Protein AF-A0A962V1B8-F1 (afdb_monomer_lite)

Structure (mmCIF, N/CA/C/O backbone):
data_AF-A0A962V1B8-F1
#
_entry.id   AF-A0A962V1B8-F1
#
loop_
_atom_site.group_PDB
_atom_site.id
_atom_site.type_symbol
_atom_site.label_atom_id
_atom_site.label_alt_id
_atom_site.label_comp_id
_atom_site.label_asym_id
_atom_site.label_entity_id
_atom_site.label_seq_id
_atom_site.pdbx_PDB_ins_code
_atom_site.Cartn_x
_atom_site.Cartn_y
_atom_site.Cartn_z
_atom_site.occupancy
_atom_site.B_iso_or_equiv
_atom_site.auth_seq_id
_atom_site.auth_comp_id
_atom_site.auth_asym_id
_atom_site.auth_atom_id
_atom_site.pdbx_PDB_model_num
ATOM 1 N N . MET A 1 1 ? -17.905 3.075 26.423 1.00 46.88 1 MET A N 1
ATOM 2 C CA . MET A 1 1 ? -19.154 2.606 25.782 1.00 46.88 1 MET A CA 1
ATOM 3 C C . MET A 1 1 ? -18.745 1.967 24.466 1.00 46.88 1 MET A C 1
ATOM 5 O O . MET A 1 1 ? -18.064 2.628 23.700 1.00 46.88 1 MET A O 1
ATOM 9 N N . LEU A 1 2 ? -19.011 0.675 24.271 1.00 58.38 2 LEU A N 1
ATOM 10 C CA . LEU A 1 2 ? -18.483 -0.090 23.134 1.00 58.38 2 LEU A CA 1
ATOM 11 C C . LEU A 1 2 ? -19.379 0.116 21.908 1.00 58.38 2 LEU A C 1
ATOM 13 O O . LEU A 1 2 ? -20.557 -0.235 21.967 1.00 58.38 2 LEU A O 1
ATOM 17 N N . LEU A 1 3 ? -18.832 0.662 20.817 1.00 68.12 3 LEU A N 1
ATOM 18 C CA . LEU A 1 3 ? -19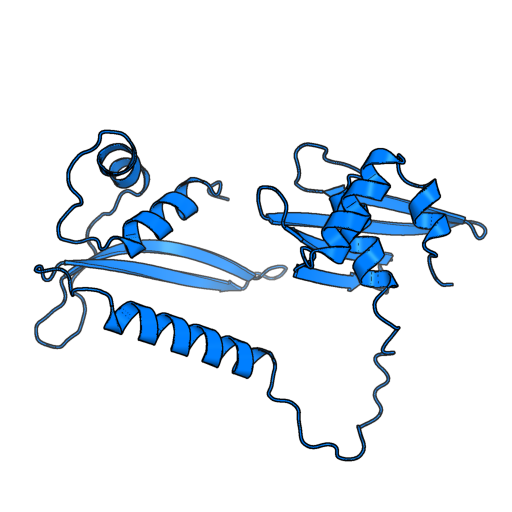.491 0.620 19.511 1.00 68.12 3 LEU A CA 1
ATOM 19 C C . LEU A 1 3 ? -19.800 -0.844 19.176 1.00 68.12 3 LEU A C 1
ATOM 21 O O . LEU A 1 3 ? -18.908 -1.693 19.188 1.00 68.12 3 LEU A O 1
ATOM 25 N N . SER A 1 4 ? -21.061 -1.163 18.897 1.00 75.44 4 SER A N 1
ATOM 26 C CA . SER A 1 4 ? -21.462 -2.528 18.566 1.00 75.44 4 SER A CA 1
ATOM 27 C C . SER A 1 4 ? -21.531 -2.741 17.053 1.00 75.44 4 SER A C 1
ATOM 29 O O . SER A 1 4 ? -21.774 -1.820 16.270 1.00 75.44 4 SER A O 1
ATOM 31 N N . LYS A 1 5 ? -21.443 -4.004 16.610 1.00 79.56 5 LYS A N 1
ATOM 32 C CA . LYS A 1 5 ? -21.753 -4.376 15.214 1.00 79.56 5 LYS A CA 1
ATOM 33 C C . LYS A 1 5 ? -23.126 -3.884 14.756 1.00 79.56 5 LYS A C 1
ATOM 35 O O . LYS A 1 5 ? -23.321 -3.673 13.560 1.00 79.56 5 LYS A O 1
ATOM 40 N N . LYS A 1 6 ? -24.080 -3.746 15.683 1.00 80.88 6 LYS A N 1
ATOM 41 C CA . LYS A 1 6 ? -25.422 -3.244 15.396 1.00 80.88 6 LYS A CA 1
ATOM 42 C C . LYS A 1 6 ? -25.377 -1.756 15.056 1.00 80.88 6 LYS A C 1
ATOM 44 O O . LYS A 1 6 ? -26.040 -1.365 14.104 1.00 80.88 6 LYS A O 1
ATOM 49 N N . ASP A 1 7 ? -24.577 -0.964 15.757 1.00 82.19 7 ASP A N 1
ATOM 50 C CA . ASP A 1 7 ? -24.433 0.473 15.491 1.00 82.19 7 ASP A CA 1
ATOM 51 C C . ASP A 1 7 ? -23.789 0.707 14.120 1.00 82.19 7 ASP A C 1
ATOM 53 O O . ASP A 1 7 ? -24.339 1.429 13.290 1.00 82.19 7 ASP A O 1
ATOM 57 N N . ILE A 1 8 ? -22.720 -0.042 13.813 1.00 85.69 8 ILE A N 1
ATOM 58 C CA . ILE A 1 8 ? -22.090 -0.040 12.482 1.00 85.69 8 ILE A CA 1
ATOM 59 C C . ILE A 1 8 ? -23.096 -0.478 11.406 1.00 85.69 8 ILE A C 1
ATOM 61 O O . ILE A 1 8 ? -23.122 0.067 10.314 1.00 85.69 8 ILE A O 1
ATOM 65 N N . ARG A 1 9 ? -23.971 -1.452 11.675 1.00 85.06 9 ARG A N 1
ATOM 66 C CA . ARG A 1 9 ? -24.964 -1.879 10.676 1.00 85.06 9 ARG A CA 1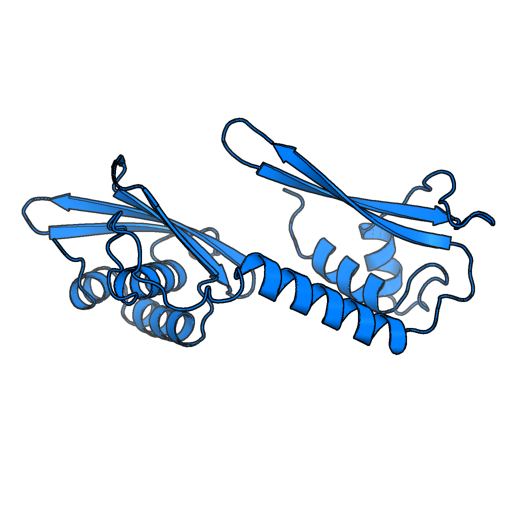
ATOM 67 C C . ARG A 1 9 ? -26.021 -0.810 10.381 1.00 85.06 9 ARG A C 1
ATOM 69 O O . ARG A 1 9 ? -26.477 -0.745 9.247 1.00 85.06 9 ARG A O 1
ATOM 76 N N . HIS A 1 10 ? -26.414 0.005 11.360 1.00 84.19 10 HIS A N 1
ATOM 77 C CA . HIS A 1 10 ? -27.418 1.058 11.153 1.00 84.19 10 HIS A CA 1
ATOM 78 C C . HIS A 1 10 ? -26.846 2.314 10.492 1.00 84.19 10 HIS A C 1
ATOM 80 O O . HIS A 1 10 ? -27.584 3.016 9.807 1.00 84.19 10 HIS A O 1
ATOM 86 N N . ALA A 1 11 ? -25.554 2.593 10.675 1.00 83.75 11 ALA A N 1
ATOM 87 C CA . ALA A 1 11 ? -24.911 3.775 10.104 1.00 83.75 11 ALA A CA 1
ATOM 88 C C . ALA A 1 11 ? -24.616 3.654 8.595 1.00 83.75 11 ALA A C 1
ATOM 90 O O . ALA A 1 11 ? -24.359 4.658 7.935 1.00 83.75 11 ALA A O 1
ATOM 91 N N . PHE A 1 12 ? -24.661 2.443 8.029 1.00 90.25 12 PHE A N 1
ATOM 92 C CA . PHE A 1 12 ? -24.246 2.180 6.652 1.00 90.25 12 PHE A CA 1
ATOM 93 C C . PHE A 1 12 ? -25.349 1.514 5.837 1.00 90.25 12 PHE A C 1
ATOM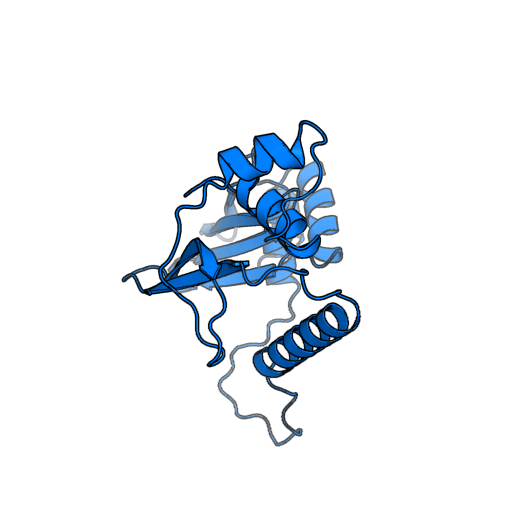 95 O O . PHE A 1 12 ? -26.154 0.729 6.339 1.00 90.25 12 PHE A O 1
ATOM 102 N N . ARG A 1 13 ? -25.334 1.760 4.523 1.00 87.44 13 ARG A N 1
ATOM 103 C CA . ARG A 1 13 ? -26.158 0.998 3.581 1.00 87.44 13 ARG A CA 1
ATOM 104 C C . ARG A 1 13 ? -25.799 -0.488 3.654 1.00 87.44 13 ARG A C 1
ATOM 106 O O . ARG A 1 13 ? -24.621 -0.846 3.732 1.00 87.44 13 ARG A O 1
ATOM 113 N N . ALA A 1 14 ? -26.808 -1.355 3.568 1.00 88.00 14 ALA A N 1
ATOM 114 C CA . ALA A 1 14 ? -26.637 -2.801 3.720 1.00 88.00 14 ALA A CA 1
ATOM 115 C C . ALA A 1 14 ? -25.583 -3.389 2.760 1.00 88.00 14 ALA A C 1
ATOM 117 O O . ALA A 1 14 ? -24.773 -4.228 3.151 1.00 88.00 14 ALA A O 1
ATOM 118 N N . ASP A 1 15 ? -25.531 -2.907 1.517 1.00 88.62 15 ASP A N 1
ATOM 119 C CA . ASP A 1 15 ? -24.578 -3.368 0.507 1.00 88.62 15 ASP A CA 1
ATOM 120 C C . ASP A 1 15 ? -23.123 -2.961 0.810 1.00 88.62 15 ASP A C 1
ATOM 122 O O . ASP A 1 15 ? -22.194 -3.710 0.491 1.00 88.62 15 ASP A O 1
ATOM 126 N N . TYR A 1 16 ? -22.892 -1.807 1.445 1.00 91.94 16 TYR A N 1
ATOM 127 C CA . TYR A 1 16 ? -21.565 -1.424 1.943 1.00 91.94 16 TYR A CA 1
ATOM 128 C C . TYR A 1 16 ? -21.186 -2.224 3.178 1.00 91.94 16 TYR A C 1
ATOM 130 O O . TYR A 1 16 ? -20.047 -2.682 3.264 1.00 91.94 16 TYR A O 1
ATOM 138 N N . TYR A 1 17 ? -22.147 -2.478 4.068 1.00 92.94 17 TYR A N 1
ATOM 139 C CA . TYR A 1 17 ? -21.918 -3.293 5.251 1.00 92.94 17 TYR A CA 1
ATOM 140 C C . TYR A 1 17 ? -21.440 -4.707 4.888 1.00 92.94 17 TYR A C 1
ATOM 142 O O . TYR A 1 17 ? -20.377 -5.143 5.329 1.00 92.94 17 TYR A O 1
ATOM 150 N N . HIS A 1 18 ? -22.181 -5.413 4.028 1.00 92.00 18 HIS A N 1
ATOM 151 C CA . HIS A 1 18 ? -21.843 -6.786 3.638 1.00 92.00 18 HIS A CA 1
ATOM 152 C C . HIS A 1 18 ? -20.492 -6.885 2.925 1.00 92.00 18 HIS A C 1
ATOM 154 O O . HIS A 1 18 ? -19.723 -7.822 3.147 1.00 92.00 18 HIS A O 1
ATOM 160 N N . ARG A 1 19 ? -20.174 -5.904 2.075 1.00 93.19 19 ARG A N 1
ATOM 161 C CA . ARG A 1 19 ? -18.874 -5.857 1.401 1.00 93.19 19 ARG A CA 1
ATOM 162 C C . ARG A 1 19 ? -17.740 -5.554 2.377 1.00 93.19 19 ARG A C 1
ATOM 164 O O . ARG A 1 19 ? -16.700 -6.196 2.280 1.00 93.19 19 ARG A O 1
ATOM 171 N N . GLY A 1 20 ? -17.941 -4.638 3.321 1.00 94.62 20 GLY A N 1
ATOM 172 C CA . GLY A 1 20 ? -16.948 -4.327 4.349 1.00 94.62 20 GLY A CA 1
ATOM 173 C C . GLY A 1 20 ? -16.668 -5.510 5.268 1.00 94.62 20 GLY A C 1
ATOM 174 O O . GLY A 1 20 ? -15.514 -5.835 5.529 1.00 94.62 20 GLY A O 1
ATOM 175 N N . GLU A 1 21 ? -17.711 -6.242 5.658 1.00 93.88 21 GLU A N 1
ATOM 176 C CA . GLU A 1 21 ? -17.566 -7.487 6.410 1.00 93.88 21 GLU A CA 1
ATOM 177 C C . GLU A 1 21 ? -16.735 -8.525 5.641 1.00 93.88 21 GLU A C 1
ATOM 179 O O . GLU A 1 21 ? -15.838 -9.149 6.208 1.00 93.88 21 GLU A O 1
ATOM 184 N N . ARG A 1 22 ? -16.967 -8.675 4.331 1.00 92.94 22 ARG A N 1
ATOM 185 C CA . ARG A 1 22 ? -16.149 -9.554 3.485 1.00 92.94 22 ARG A CA 1
ATOM 186 C C . ARG A 1 22 ? -14.682 -9.117 3.453 1.00 92.94 22 ARG A C 1
ATOM 188 O O . ARG A 1 22 ? -13.812 -9.976 3.540 1.00 92.94 22 ARG A O 1
ATOM 195 N N . TYR A 1 23 ? -14.404 -7.820 3.337 1.00 89.88 23 TYR A N 1
ATOM 196 C CA . TYR A 1 23 ? -13.032 -7.298 3.307 1.00 89.88 23 TYR A CA 1
ATOM 197 C C . TYR A 1 23 ? -12.307 -7.540 4.633 1.00 89.88 23 TYR A C 1
ATOM 199 O O . TYR A 1 23 ? -11.170 -8.008 4.629 1.00 89.88 23 TYR A O 1
ATOM 207 N N . GLN A 1 24 ? -12.989 -7.302 5.756 1.00 93.75 24 GLN A N 1
ATOM 208 C CA . GLN A 1 24 ? -12.455 -7.584 7.086 1.00 93.75 24 GLN A CA 1
ATOM 209 C C . GLN A 1 24 ? -12.128 -9.074 7.253 1.00 93.75 24 GLN A C 1
ATOM 211 O O . GLN A 1 24 ? -11.015 -9.414 7.645 1.00 93.75 24 GLN A O 1
ATOM 216 N N . ARG A 1 25 ? -13.049 -9.976 6.885 1.00 89.75 25 ARG A N 1
ATOM 217 C CA . ARG A 1 25 ? -12.816 -11.432 6.971 1.00 89.75 25 ARG A CA 1
ATOM 218 C C . ARG A 1 25 ? -11.693 -11.926 6.058 1.00 89.75 25 ARG A C 1
ATOM 220 O O . ARG A 1 25 ? -11.084 -12.945 6.348 1.00 89.75 25 ARG A O 1
ATOM 227 N N . GLN A 1 26 ? -11.438 -11.230 4.953 1.00 89.00 26 GLN A N 1
ATOM 228 C CA . GLN A 1 26 ? -10.353 -11.540 4.021 1.00 89.00 26 GLN A CA 1
ATOM 229 C C . GLN A 1 26 ? -8.987 -10.997 4.475 1.00 89.00 26 GLN A C 1
ATOM 231 O O . GLN A 1 26 ? -8.033 -11.104 3.712 1.00 89.00 26 GLN A O 1
ATOM 236 N N . GLY A 1 27 ? -8.884 -10.397 5.669 1.00 87.00 27 GLY A N 1
ATOM 237 C CA . GLY A 1 27 ? -7.622 -9.859 6.186 1.00 87.00 27 GLY A CA 1
ATOM 238 C C . GLY A 1 27 ? -7.110 -8.646 5.407 1.00 87.00 27 GLY A C 1
ATOM 239 O O . GLY A 1 27 ? -5.912 -8.409 5.356 1.00 87.00 27 GLY A O 1
ATOM 240 N N . ARG A 1 28 ? -8.005 -7.889 4.758 1.00 92.31 28 ARG A N 1
ATOM 241 C CA . ARG A 1 28 ? -7.626 -6.742 3.912 1.00 92.31 28 ARG A CA 1
ATOM 242 C C . ARG A 1 28 ? -7.409 -5.445 4.683 1.00 92.31 28 ARG A C 1
ATOM 244 O O . ARG A 1 28 ? -7.051 -4.444 4.078 1.00 92.31 28 ARG A O 1
ATOM 251 N N . VAL A 1 29 ? -7.673 -5.441 5.984 1.00 93.56 29 VAL A N 1
ATOM 252 C CA . VAL A 1 29 ? -7.392 -4.301 6.858 1.00 93.56 29 VAL A CA 1
ATOM 253 C C . VAL A 1 29 ? -5.952 -4.451 7.328 1.00 93.56 29 VAL A C 1
ATOM 255 O O . VAL A 1 29 ? -5.646 -5.410 8.030 1.00 93.56 29 VAL A O 1
ATOM 258 N N . LEU A 1 30 ? -5.075 -3.558 6.875 1.00 86.94 30 LEU A N 1
ATOM 259 C CA . LEU A 1 30 ? -3.631 -3.656 7.098 1.00 86.94 30 LEU A CA 1
ATOM 260 C C . LEU A 1 30 ? -3.187 -2.883 8.342 1.00 86.94 30 LEU A C 1
ATOM 262 O O . LEU A 1 30 ? -2.227 -3.283 8.996 1.00 86.94 30 LEU A O 1
ATOM 266 N N . ARG A 1 31 ? -3.888 -1.790 8.666 1.00 90.19 31 ARG A N 1
ATOM 267 C CA . ARG A 1 31 ? -3.584 -0.917 9.804 1.00 90.19 31 ARG A CA 1
ATOM 268 C C . ARG A 1 31 ? -4.862 -0.349 10.408 1.00 90.19 31 ARG A C 1
ATOM 270 O O . ARG A 1 31 ? -5.802 -0.051 9.671 1.00 90.19 31 ARG A O 1
ATOM 277 N N . THR A 1 32 ? -4.871 -0.187 11.728 1.00 91.00 32 THR A N 1
ATOM 278 C CA . THR A 1 32 ? -5.882 0.566 12.479 1.00 91.00 32 THR A CA 1
ATOM 279 C C . THR A 1 32 ? -5.209 1.264 13.655 1.00 91.00 32 THR A C 1
ATOM 281 O O . THR A 1 32 ? -4.652 0.573 14.508 1.00 91.00 32 THR A O 1
ATOM 284 N N . ASP A 1 33 ? -5.317 2.585 13.730 1.00 88.88 33 ASP A N 1
ATOM 285 C CA . ASP A 1 33 ? -4.754 3.415 14.794 1.00 88.88 33 AS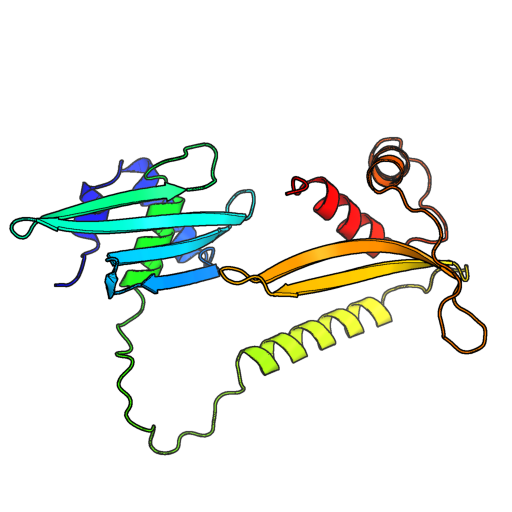P A CA 1
ATOM 286 C C . ASP A 1 33 ? -5.863 4.254 15.433 1.00 88.88 33 ASP A C 1
ATOM 288 O O . ASP A 1 33 ? -6.640 4.910 14.739 1.00 88.88 33 ASP A O 1
ATOM 292 N N . TRP A 1 34 ? -5.966 4.210 16.762 1.00 89.94 34 TRP A N 1
ATOM 293 C CA . TRP A 1 34 ? -7.009 4.912 17.510 1.00 89.94 34 TRP A CA 1
ATOM 294 C C . TRP A 1 34 ? -6.443 6.088 18.295 1.00 89.94 34 TRP A C 1
ATOM 296 O O . TRP A 1 34 ? -5.636 5.905 19.209 1.00 89.94 34 TRP A O 1
ATOM 306 N N . PHE A 1 35 ? -6.944 7.280 17.988 1.00 85.44 35 PHE A N 1
ATOM 307 C CA . PHE A 1 35 ? -6.608 8.534 18.647 1.00 85.44 35 PHE A CA 1
ATOM 308 C C . PHE A 1 35 ? -7.727 8.892 19.626 1.00 85.44 35 PHE A C 1
ATOM 310 O O . PHE A 1 35 ? -8.732 9.508 19.271 1.00 85.44 35 PHE A O 1
ATOM 317 N N . ALA A 1 36 ? -7.572 8.450 20.877 1.00 83.06 36 ALA A N 1
ATOM 318 C CA . ALA A 1 36 ? -8.620 8.547 21.895 1.00 83.06 36 ALA A CA 1
ATOM 319 C C . ALA A 1 36 ? -9.018 9.990 22.244 1.00 83.06 36 ALA A C 1
ATOM 321 O O . ALA A 1 36 ? -10.192 10.233 22.515 1.00 83.06 36 ALA A O 1
ATOM 322 N N . ASP A 1 37 ? -8.067 10.927 22.215 1.00 83.50 37 ASP A N 1
ATOM 323 C CA . ASP A 1 37 ? -8.315 12.337 22.544 1.00 83.50 37 ASP A CA 1
ATOM 324 C C . ASP A 1 37 ? -9.183 13.038 21.486 1.00 83.50 37 ASP A C 1
ATOM 326 O O . ASP A 1 37 ? -9.928 13.965 21.804 1.00 83.50 37 ASP A O 1
ATOM 330 N N . GLU A 1 38 ? -9.137 12.553 20.242 1.00 83.56 38 GLU A N 1
ATOM 331 C CA . GLU A 1 38 ? -9.844 13.123 19.089 1.00 83.56 38 GLU A CA 1
ATOM 332 C C . GLU A 1 38 ? -11.064 12.282 18.670 1.00 83.56 38 GLU A C 1
ATOM 334 O O . GLU A 1 38 ? -11.876 12.719 17.866 1.00 83.56 38 GLU A O 1
ATOM 339 N N . ASN A 1 39 ? -11.239 11.084 19.239 1.00 88.38 39 ASN A N 1
ATOM 340 C CA . ASN A 1 39 ? -12.212 10.074 18.801 1.00 88.38 39 ASN A CA 1
ATOM 341 C C . ASN A 1 39 ? -12.098 9.713 17.309 1.00 88.38 39 ASN A C 1
ATOM 343 O O . ASN A 1 39 ? -13.104 9.436 16.644 1.00 88.38 39 ASN A O 1
ATOM 347 N N . ILE A 1 40 ? -10.865 9.678 16.804 1.00 90.12 40 ILE A N 1
ATOM 348 C CA . ILE A 1 40 ? -10.555 9.364 15.411 1.00 90.12 40 ILE A CA 1
ATOM 349 C C . ILE A 1 40 ? -9.927 7.973 15.317 1.00 90.12 40 ILE A C 1
ATOM 351 O O . ILE A 1 40 ? -8.988 7.630 16.035 1.00 90.12 40 ILE A O 1
ATOM 355 N N . LEU A 1 41 ? -10.448 7.169 14.395 1.00 91.44 41 LEU A N 1
ATOM 356 C CA . LEU A 1 41 ? -9.846 5.932 13.920 1.00 91.44 41 LEU A CA 1
ATOM 357 C C . LEU A 1 41 ? -9.245 6.187 12.538 1.00 91.44 41 LEU A C 1
ATOM 359 O O . LEU A 1 41 ? -9.979 6.435 11.579 1.00 91.44 41 LEU A O 1
ATOM 363 N N . GLU A 1 42 ? -7.930 6.059 12.422 1.00 94.19 42 GLU A N 1
ATOM 364 C CA . GLU A 1 42 ? -7.263 5.974 11.126 1.00 94.19 42 GLU A CA 1
ATOM 365 C C . GLU A 1 42 ? -7.063 4.514 10.730 1.00 94.19 42 GLU A C 1
ATOM 367 O O . GLU A 1 42 ? -6.803 3.651 11.571 1.00 94.19 42 GLU A O 1
ATOM 372 N N . ALA A 1 43 ? -7.198 4.207 9.443 1.00 93.31 43 ALA A N 1
ATOM 373 C CA . ALA A 1 43 ? -7.024 2.846 8.956 1.00 93.31 43 ALA A CA 1
ATOM 374 C C . ALA A 1 43 ? -6.573 2.789 7.499 1.00 93.31 43 ALA A C 1
ATOM 376 O O . ALA A 1 43 ? -6.927 3.650 6.698 1.00 93.31 43 ALA A O 1
ATOM 377 N N . ASP A 1 44 ? -5.885 1.702 7.149 1.00 92.19 44 ASP A N 1
ATOM 378 C CA . ASP A 1 44 ? -5.541 1.369 5.769 1.00 92.19 44 ASP A CA 1
ATOM 379 C C . ASP A 1 44 ? -6.166 0.030 5.374 1.00 92.19 44 ASP A C 1
ATOM 381 O O . ASP A 1 44 ? -5.970 -1.000 6.032 1.00 92.19 44 ASP A O 1
ATOM 385 N N . VAL A 1 45 ? -6.926 0.034 4.279 1.00 92.88 45 VAL A N 1
ATOM 386 C CA . VAL A 1 45 ? -7.672 -1.129 3.790 1.00 92.88 45 VAL A CA 1
ATOM 387 C C . VAL A 1 45 ? -7.389 -1.363 2.312 1.00 92.88 45 VAL A C 1
ATOM 389 O O . VAL A 1 45 ? -7.606 -0.498 1.465 1.00 92.88 45 VAL A O 1
ATOM 392 N N . LEU A 1 46 ? -6.962 -2.583 1.989 1.00 89.56 46 LEU A N 1
ATOM 393 C CA . LEU A 1 46 ? -6.664 -3.016 0.632 1.00 89.56 46 LEU A CA 1
ATOM 394 C C . LEU A 1 46 ? -7.952 -3.286 -0.166 1.00 89.56 46 LEU A C 1
ATOM 396 O O . LEU A 1 46 ? -8.738 -4.188 0.146 1.00 89.56 46 LEU A O 1
ATOM 400 N N . GLY A 1 47 ? -8.160 -2.510 -1.228 1.00 89.50 47 GLY A N 1
ATOM 401 C CA . GLY A 1 47 ? -9.207 -2.690 -2.228 1.00 89.50 47 GLY A CA 1
ATOM 402 C C . GLY A 1 47 ? -8.647 -3.104 -3.584 1.00 89.50 47 GLY A C 1
ATOM 403 O O . GLY A 1 47 ? -7.978 -4.128 -3.692 1.00 89.50 47 GLY A O 1
ATOM 404 N N . SER A 1 48 ? -8.999 -2.355 -4.630 1.00 85.06 48 SER A N 1
ATOM 405 C CA . SER A 1 48 ? -8.286 -2.399 -5.917 1.00 85.06 48 SER A CA 1
ATOM 406 C C . SER A 1 48 ? -6.871 -1.829 -5.804 1.00 85.06 48 SER A C 1
ATOM 408 O O . SER A 1 48 ? -5.986 -2.252 -6.533 1.00 85.06 48 SER A O 1
ATOM 410 N N . GLU A 1 49 ? -6.684 -0.912 -4.862 1.00 85.88 49 GLU A N 1
ATOM 411 C CA . GLU A 1 49 ? -5.429 -0.299 -4.432 1.00 85.88 49 GLU A CA 1
ATOM 412 C C . GLU A 1 49 ? -5.500 -0.106 -2.907 1.00 85.88 49 GLU A C 1
ATOM 414 O O . GLU A 1 49 ? -6.494 -0.498 -2.273 1.00 85.88 49 GLU A O 1
ATOM 419 N N . LEU A 1 50 ? -4.458 0.457 -2.301 1.00 87.81 50 LEU A N 1
ATOM 420 C CA . LEU A 1 50 ? -4.481 0.777 -0.879 1.00 87.81 50 LEU A CA 1
ATOM 421 C C . LEU A 1 50 ? -5.304 2.046 -0.641 1.00 87.81 50 LEU A C 1
ATOM 423 O O . LEU A 1 50 ? -5.016 3.093 -1.211 1.00 87.81 50 LEU A O 1
ATOM 427 N N . TYR A 1 51 ? -6.320 1.960 0.217 1.00 88.69 51 TYR A N 1
ATOM 428 C CA . TYR A 1 51 ? -7.117 3.120 0.599 1.00 88.69 51 TYR A CA 1
ATOM 429 C C . TYR A 1 51 ? -6.921 3.449 2.071 1.00 88.69 51 TYR A C 1
ATOM 431 O O . TYR A 1 51 ? -7.066 2.561 2.914 1.00 88.69 51 TYR A O 1
ATOM 439 N N . SER A 1 52 ? -6.736 4.733 2.371 1.00 90.25 52 SER A N 1
ATOM 440 C CA . SER A 1 52 ? -6.673 5.268 3.733 1.00 90.25 52 SER A CA 1
ATOM 441 C C . SER A 1 52 ? -8.030 5.820 4.156 1.00 90.25 52 SER A C 1
ATOM 443 O O . SER A 1 52 ? -8.830 6.263 3.319 1.00 90.25 52 SER A O 1
ATOM 445 N N . GLN A 1 53 ? -8.360 5.664 5.432 1.00 97.25 53 GLN A N 1
ATOM 446 C CA . GLN A 1 53 ? -9.602 6.121 6.037 1.00 97.25 53 GLN A CA 1
ATOM 447 C C . GLN A 1 53 ? -9.308 6.920 7.295 1.00 97.25 53 GLN A C 1
ATOM 449 O O . GLN A 1 53 ? -8.486 6.499 8.105 1.00 97.25 53 GLN A O 1
ATOM 454 N N . THR A 1 54 ? -10.071 7.991 7.479 1.00 96.06 54 THR A N 1
ATOM 455 C CA . THR A 1 54 ? -10.147 8.754 8.725 1.00 96.06 54 THR A CA 1
ATOM 456 C C . THR A 1 54 ? -11.598 8.707 9.179 1.00 96.06 54 THR A C 1
ATOM 458 O O . THR A 1 54 ? -12.503 9.061 8.420 1.00 96.06 54 THR A O 1
ATOM 461 N N . ILE A 1 55 ? -11.836 8.166 10.371 1.00 96.12 55 ILE A N 1
ATOM 462 C CA . ILE A 1 55 ? -13.177 7.834 10.849 1.00 96.12 55 ILE A CA 1
ATOM 463 C C . ILE A 1 55 ? -13.393 8.475 12.209 1.00 96.12 55 ILE A C 1
ATOM 465 O O . ILE A 1 55 ? -12.810 8.054 13.202 1.00 96.12 55 ILE A O 1
ATOM 469 N N . GLU A 1 56 ? -14.272 9.460 12.251 1.00 94.00 56 GLU A N 1
ATOM 470 C CA . GLU A 1 56 ? -14.658 10.160 13.463 1.00 94.00 56 GLU A CA 1
ATOM 471 C C . GLU A 1 56 ? -15.866 9.473 14.113 1.00 94.00 56 GLU A C 1
ATOM 473 O O . GLU A 1 56 ? -16.859 9.126 13.452 1.00 94.00 56 GLU A O 1
ATOM 478 N N . LEU A 1 57 ? -15.763 9.250 15.424 1.00 90.38 57 LEU A N 1
ATOM 479 C CA . LEU A 1 57 ? -16.801 8.644 16.249 1.00 90.38 57 LEU A CA 1
ATOM 480 C C . LEU A 1 57 ? -17.304 9.650 17.284 1.00 90.38 57 LEU A C 1
ATOM 482 O O . LEU A 1 57 ? -16.759 9.773 18.378 1.00 90.38 57 LEU A O 1
ATOM 486 N N . GLU A 1 58 ? -18.408 10.321 16.979 1.00 86.88 58 GLU A N 1
ATOM 487 C CA . GLU A 1 58 ? -19.032 11.242 17.927 1.00 86.88 58 GLU A CA 1
ATOM 488 C C . GLU A 1 58 ? -20.069 10.527 18.795 1.00 86.88 58 GLU A C 1
ATOM 490 O O . GLU A 1 58 ? -20.916 9.772 18.305 1.00 86.88 58 GLU A O 1
ATOM 495 N N . VAL A 1 59 ? -20.066 10.811 20.099 1.00 78.12 59 VAL A N 1
ATOM 496 C CA . VAL A 1 59 ? -21.081 10.308 21.033 1.00 78.12 59 VAL A CA 1
ATOM 497 C C . VAL A 1 59 ? -21.969 11.457 21.494 1.00 78.12 59 VAL A C 1
ATOM 499 O O . VAL A 1 59 ? -21.548 12.308 22.274 1.00 78.12 59 VAL A O 1
ATOM 502 N N . TYR A 1 60 ? -23.240 11.447 21.086 1.00 74.50 60 TYR A N 1
ATOM 503 C CA . TYR A 1 60 ? -24.230 12.431 21.525 1.00 74.50 60 TYR A CA 1
ATOM 504 C C . TYR A 1 60 ? -25.474 11.753 22.103 1.00 74.50 60 TYR A C 1
ATOM 506 O O . TYR A 1 60 ? -26.131 10.951 21.441 1.00 74.50 60 TYR A O 1
ATOM 514 N N . ARG A 1 61 ? -25.829 12.081 23.357 1.00 72.19 61 ARG A N 1
ATOM 515 C CA . ARG A 1 61 ? -27.024 11.558 24.062 1.00 72.19 61 ARG A CA 1
ATOM 516 C C . ARG A 1 61 ? -27.190 10.030 23.949 1.00 72.19 61 ARG A C 1
ATOM 518 O O . ARG A 1 61 ? -28.288 9.532 23.710 1.00 72.19 61 ARG A O 1
ATOM 525 N N . SER A 1 62 ? -26.098 9.287 24.139 1.00 69.44 62 SER A N 1
ATOM 526 C CA . SER A 1 62 ? -26.048 7.815 24.036 1.00 69.44 62 SER A CA 1
ATOM 527 C C . SER A 1 62 ? -26.269 7.245 22.627 1.00 69.44 62 SER A C 1
ATOM 529 O O . SER A 1 62 ? -26.537 6.054 22.483 1.00 69.44 62 SER A O 1
ATOM 531 N N . ARG A 1 63 ? -26.153 8.068 21.581 1.00 71.38 63 ARG A N 1
ATOM 532 C CA . ARG A 1 63 ? -26.075 7.628 20.183 1.00 71.38 63 ARG A CA 1
ATOM 533 C C . ARG A 1 63 ? -24.666 7.862 19.662 1.00 71.38 63 ARG A C 1
ATOM 535 O O . ARG A 1 63 ? -24.050 8.864 20.012 1.00 71.38 63 ARG A O 1
ATOM 542 N N . ILE A 1 64 ? -24.185 6.930 18.847 1.00 80.62 64 ILE A N 1
ATOM 543 C CA . ILE A 1 64 ? -22.890 7.045 18.181 1.00 80.62 64 ILE A CA 1
ATOM 544 C C . ILE A 1 64 ? -23.145 7.452 16.732 1.00 80.62 64 ILE A C 1
ATOM 546 O O . ILE A 1 64 ? -23.882 6.765 16.020 1.00 80.62 64 ILE A O 1
ATOM 550 N N . THR A 1 65 ? -22.557 8.568 16.321 1.00 86.62 65 THR A N 1
ATOM 551 C CA . THR A 1 65 ? -22.510 9.012 14.929 1.00 86.62 65 THR A CA 1
ATOM 552 C C . THR A 1 65 ? -21.178 8.573 14.337 1.00 86.62 65 THR A C 1
ATOM 554 O O . THR A 1 65 ? -20.145 8.671 14.992 1.00 86.62 65 THR A O 1
ATOM 557 N N . ILE A 1 66 ? -21.214 8.054 13.110 1.00 91.81 66 ILE A N 1
ATOM 558 C CA . ILE A 1 66 ? -20.029 7.567 12.402 1.00 91.81 66 ILE A CA 1
ATOM 559 C C . ILE A 1 66 ? -19.864 8.383 11.125 1.00 91.81 66 ILE A C 1
ATOM 561 O O . ILE A 1 66 ? -20.718 8.319 10.232 1.00 91.81 66 ILE A O 1
ATOM 565 N N . SER A 1 67 ? -18.755 9.110 11.035 1.00 92.75 67 SER A N 1
ATOM 566 C CA . SER A 1 67 ? -18.363 9.874 9.854 1.00 92.75 67 SER A CA 1
ATOM 567 C C . SER A 1 67 ? -17.020 9.355 9.357 1.00 92.75 67 SER A C 1
ATOM 569 O O . SER A 1 67 ? -16.020 9.469 10.052 1.00 92.75 67 SER A O 1
ATOM 571 N N . GLY A 1 68 ? -17.000 8.704 8.196 1.00 94.75 68 GLY A N 1
ATOM 572 C CA . GLY A 1 68 ? -15.796 8.089 7.646 1.00 94.75 68 GLY A CA 1
ATOM 573 C C . GLY A 1 68 ? -15.455 8.636 6.274 1.00 94.75 68 GLY A C 1
ATOM 574 O O . GLY A 1 68 ? -16.159 8.347 5.301 1.00 94.75 68 GLY A O 1
ATOM 575 N N . GLU A 1 69 ? -14.340 9.345 6.184 1.00 95.81 69 GLU A N 1
ATOM 576 C CA . GLU A 1 69 ? -13.714 9.707 4.919 1.00 95.81 69 GLU A CA 1
ATOM 577 C C . GLU A 1 69 ? -12.815 8.570 4.434 1.00 95.81 69 GLU A C 1
ATOM 579 O O . GLU A 1 69 ? -12.222 7.822 5.214 1.00 95.81 69 GLU A O 1
ATOM 584 N N . CYS A 1 70 ? -12.751 8.386 3.120 1.00 95.19 70 CYS A N 1
ATOM 585 C CA . CYS A 1 70 ? -11.972 7.328 2.500 1.00 95.19 70 CYS A CA 1
ATOM 586 C C . CYS A 1 70 ? -11.422 7.800 1.160 1.00 95.19 70 CYS A C 1
ATOM 588 O O . CYS A 1 70 ? -12.182 8.295 0.331 1.00 95.19 70 CYS A O 1
ATOM 590 N N . SER A 1 71 ? -10.144 7.532 0.888 1.00 88.88 71 SER A N 1
ATOM 591 C CA . SER A 1 71 ? -9.498 7.896 -0.384 1.00 88.88 71 SER A CA 1
ATOM 592 C C . SER A 1 71 ? -10.020 7.138 -1.618 1.00 88.88 71 SER A C 1
ATOM 594 O O . SER A 1 71 ? -9.563 7.374 -2.732 1.00 88.88 71 SER A O 1
ATOM 596 N N . CYS A 1 72 ? -10.982 6.223 -1.460 1.00 90.50 72 CYS A N 1
ATOM 597 C CA . CYS A 1 72 ? -11.564 5.496 -2.587 1.00 90.50 72 CYS A CA 1
ATOM 598 C C . CYS A 1 72 ? -12.557 6.350 -3.397 1.00 90.50 72 CYS A C 1
ATOM 600 O O . CYS A 1 72 ? -13.113 7.309 -2.864 1.00 90.50 72 CYS A O 1
ATOM 602 N N . PRO A 1 73 ? -12.923 5.942 -4.629 1.00 91.00 73 PRO A N 1
ATOM 603 C CA . PRO A 1 73 ? -13.838 6.711 -5.487 1.00 91.00 73 PRO A CA 1
ATOM 604 C C . PRO A 1 73 ? -15.236 6.993 -4.906 1.00 91.00 73 PRO A C 1
ATOM 606 O O . PRO A 1 73 ? -15.967 7.820 -5.439 1.00 91.00 73 PRO A O 1
ATOM 609 N N . VAL A 1 74 ? -15.644 6.285 -3.845 1.00 94.69 74 VAL A N 1
ATOM 610 C CA . VAL A 1 74 ? -16.914 6.541 -3.139 1.00 94.69 74 VAL A CA 1
ATOM 611 C C . VAL A 1 74 ? -16.792 7.720 -2.161 1.00 94.69 74 VAL A C 1
ATOM 613 O O . VAL A 1 74 ? -17.796 8.360 -1.866 1.00 94.69 74 VAL A O 1
ATOM 616 N N . GLY A 1 75 ? -15.592 8.001 -1.648 1.00 83.25 75 GLY A N 1
ATOM 617 C CA . GLY A 1 75 ? -15.278 9.152 -0.796 1.00 83.25 75 GLY A CA 1
ATOM 618 C C . GLY A 1 75 ? -15.741 9.047 0.659 1.00 83.25 75 GLY A C 1
ATOM 619 O O . GLY A 1 75 ? -14.965 9.315 1.567 1.00 83.25 75 GLY A O 1
ATOM 620 N N . PHE A 1 76 ? -16.981 8.620 0.908 1.00 93.56 76 PHE A N 1
ATOM 621 C CA . PHE A 1 76 ? -17.594 8.713 2.237 1.00 93.56 76 PHE A CA 1
ATOM 622 C C . PHE A 1 76 ? -18.369 7.453 2.634 1.00 93.56 76 PHE A C 1
ATOM 624 O O . PHE A 1 76 ? -19.073 6.865 1.809 1.00 93.56 76 PHE A O 1
ATOM 631 N N . ASN A 1 77 ? -18.236 7.031 3.898 1.00 93.56 77 ASN A N 1
ATOM 632 C CA . ASN A 1 77 ? -18.929 5.895 4.523 1.00 93.56 77 ASN A CA 1
ATOM 633 C C . ASN A 1 77 ? -19.061 4.667 3.603 1.00 93.56 77 ASN A C 1
ATOM 635 O O . ASN A 1 77 ? -20.119 4.047 3.449 1.00 93.56 77 ASN A O 1
ATOM 639 N N . CYS A 1 78 ? -17.952 4.315 2.956 1.00 96.75 78 CYS A N 1
ATOM 640 C CA . CYS A 1 78 ? -17.900 3.207 2.021 1.00 96.75 78 CYS A CA 1
ATOM 641 C C . CYS A 1 78 ? -17.667 1.865 2.741 1.00 96.75 78 CYS A C 1
ATOM 643 O O . CYS A 1 78 ? -17.466 1.779 3.952 1.00 96.75 78 CYS A O 1
ATOM 645 N N . LYS A 1 79 ? -17.616 0.781 1.963 1.00 96.69 79 LYS A N 1
ATOM 646 C CA . LYS A 1 79 ? -17.276 -0.564 2.458 1.00 96.69 79 LYS A CA 1
ATOM 647 C C . LYS A 1 79 ? -15.924 -0.651 3.195 1.00 96.69 79 LYS A C 1
ATOM 649 O O . LYS A 1 79 ? -15.783 -1.510 4.057 1.00 96.69 79 LYS A O 1
ATOM 654 N N . HIS A 1 80 ? -14.942 0.195 2.870 1.00 98.00 80 HIS A N 1
ATOM 655 C CA . HIS A 1 80 ? -13.629 0.178 3.532 1.00 98.00 80 HIS A CA 1
ATOM 656 C C . HIS A 1 80 ? -13.719 0.717 4.964 1.00 98.00 80 HIS A C 1
ATOM 658 O O . HIS A 1 80 ? -13.222 0.072 5.878 1.00 98.00 80 HIS A O 1
ATOM 664 N N . VAL A 1 81 ? -14.486 1.794 5.176 1.00 97.31 81 VAL A N 1
ATOM 665 C CA . VAL A 1 81 ? -14.806 2.331 6.512 1.00 97.31 81 VAL A CA 1
ATOM 666 C C . VAL A 1 81 ? -15.472 1.259 7.381 1.00 97.31 81 VAL A C 1
ATOM 668 O O . VAL A 1 81 ? -15.080 1.043 8.524 1.00 97.31 81 VAL A O 1
ATOM 671 N N . VAL A 1 82 ? -16.430 0.510 6.821 1.00 96.56 82 VAL A N 1
ATOM 672 C CA . VAL A 1 82 ? -17.040 -0.630 7.526 1.00 96.56 82 VAL A CA 1
ATOM 673 C C . VAL A 1 82 ? -15.987 -1.676 7.898 1.00 96.56 82 VAL A C 1
ATOM 675 O O . VAL A 1 82 ? -15.994 -2.166 9.025 1.00 96.56 82 VAL A O 1
ATOM 678 N N . ALA A 1 83 ? -15.107 -2.052 6.965 1.00 96.25 83 ALA A N 1
ATOM 679 C CA . ALA A 1 83 ? -14.078 -3.059 7.217 1.00 96.25 83 ALA A CA 1
ATOM 680 C C . ALA A 1 83 ? -13.136 -2.630 8.353 1.00 96.25 83 ALA A C 1
ATOM 682 O O . ALA A 1 83 ? -12.881 -3.435 9.248 1.00 96.25 83 ALA A O 1
ATOM 683 N N . ALA A 1 84 ? -12.698 -1.368 8.345 1.00 96.12 84 ALA A N 1
ATOM 684 C CA . ALA A 1 84 ? -11.865 -0.768 9.383 1.00 96.12 84 ALA A CA 1
ATOM 685 C C . ALA A 1 84 ? -12.546 -0.811 10.758 1.00 96.12 84 ALA A C 1
ATOM 687 O O . ALA A 1 84 ? -11.985 -1.364 11.702 1.00 96.12 84 ALA A O 1
ATOM 688 N N . LEU A 1 85 ? -13.795 -0.340 10.859 1.00 94.75 85 LEU A N 1
ATOM 689 C CA . LEU A 1 85 ? -14.568 -0.386 12.105 1.00 94.75 85 LEU A CA 1
ATOM 690 C C . LEU A 1 85 ? -14.742 -1.825 12.605 1.00 94.75 85 LEU A C 1
ATOM 692 O O . LEU A 1 85 ? -14.521 -2.123 13.775 1.00 94.75 85 LEU A O 1
ATOM 696 N N . LEU A 1 86 ? -15.114 -2.753 11.722 1.00 92.88 86 LEU A N 1
ATOM 697 C CA . LEU A 1 86 ? -15.288 -4.152 12.107 1.00 92.88 86 LEU A CA 1
ATOM 698 C C . LEU A 1 86 ? -13.978 -4.798 12.561 1.00 92.88 86 LEU A C 1
ATOM 700 O O . LEU A 1 86 ? -14.029 -5.644 13.447 1.00 92.88 86 LEU A O 1
ATOM 704 N N . ALA A 1 87 ? -12.837 -4.450 11.965 1.00 91.62 87 ALA A N 1
ATOM 705 C CA . ALA A 1 87 ? -11.535 -4.962 12.380 1.00 91.62 87 ALA A CA 1
ATOM 706 C C . ALA A 1 87 ? -11.119 -4.388 13.737 1.00 91.62 87 ALA A C 1
ATOM 708 O O . ALA A 1 87 ? -10.785 -5.152 14.642 1.00 91.62 87 ALA A O 1
ATOM 709 N N . PHE A 1 88 ? -11.238 -3.071 13.902 1.00 88.94 88 PHE A N 1
ATOM 710 C CA . PHE A 1 88 ? -10.911 -2.388 15.147 1.00 88.94 88 PHE A CA 1
ATOM 711 C C . PHE A 1 88 ? -11.739 -2.933 16.323 1.00 88.94 88 PHE A C 1
ATOM 713 O O . PHE A 1 88 ? -11.184 -3.311 17.350 1.00 88.94 88 PHE A O 1
ATOM 720 N N . PHE A 1 89 ? -13.055 -3.102 16.146 1.00 80.69 89 PHE A N 1
ATOM 721 C CA . PHE A 1 89 ? -13.953 -3.542 17.222 1.00 80.69 89 PHE A CA 1
ATOM 722 C C . PHE A 1 89 ? -14.131 -5.070 17.357 1.00 80.69 89 PHE A C 1
ATOM 724 O O . PHE A 1 89 ? -14.657 -5.518 18.375 1.00 80.69 89 PHE A O 1
ATOM 731 N N . ASN A 1 90 ? -13.724 -5.894 16.376 1.00 74.44 90 ASN A N 1
ATOM 732 C CA . ASN A 1 90 ? -13.652 -7.361 16.552 1.00 74.44 90 ASN A CA 1
ATOM 733 C C . ASN A 1 90 ? -12.326 -7.826 17.152 1.00 74.44 90 ASN A C 1
ATOM 735 O O . ASN A 1 90 ? -12.217 -9.003 17.504 1.00 74.44 90 ASN A O 1
ATOM 739 N N . THR A 1 91 ? -11.325 -6.956 17.253 1.00 58.06 91 THR A N 1
ATOM 740 C CA . THR A 1 91 ? -10.130 -7.282 18.025 1.00 58.06 91 THR A CA 1
ATOM 741 C C . THR A 1 91 ? -10.573 -7.329 19.487 1.00 58.06 91 THR A C 1
ATOM 743 O O . THR A 1 91 ? -11.089 -6.321 19.978 1.00 58.06 91 THR A O 1
ATOM 746 N N . PRO A 1 92 ? -10.475 -8.480 20.189 1.00 43.81 92 PRO A N 1
ATOM 747 C CA . PRO A 1 92 ? -10.747 -8.513 21.617 1.00 43.81 92 PRO A CA 1
ATOM 748 C C . PRO A 1 92 ? -9.894 -7.416 22.216 1.00 43.81 92 PRO A C 1
ATOM 750 O O . PRO A 1 92 ? -8.698 -7.385 21.935 1.00 43.81 92 PRO A O 1
ATOM 753 N N . GLN A 1 93 ? -10.521 -6.505 22.953 1.00 38.31 93 GLN A N 1
ATOM 754 C CA . GLN A 1 93 ? -9.864 -5.396 23.615 1.00 38.31 93 GLN A CA 1
ATOM 755 C C . GLN A 1 93 ? -8.743 -5.964 24.492 1.00 38.31 93 GLN A C 1
ATOM 757 O O . GLN A 1 93 ? -8.940 -6.265 25.668 1.00 38.31 93 GLN A O 1
ATOM 762 N N . GLN A 1 94 ? -7.555 -6.138 23.910 1.00 31.94 94 GLN A N 1
ATOM 763 C CA . GLN A 1 94 ? -6.311 -6.098 24.633 1.00 31.94 94 GLN A CA 1
ATOM 764 C C . GLN A 1 94 ? -6.268 -4.661 25.096 1.00 31.94 94 GLN A C 1
ATOM 766 O O . GLN A 1 94 ? -5.820 -3.754 24.400 1.00 31.94 94 GLN A O 1
ATOM 771 N N . ALA A 1 95 ? -6.872 -4.457 26.265 1.00 32.44 95 ALA A N 1
ATOM 772 C CA . ALA A 1 95 ? -6.501 -3.374 27.124 1.00 32.44 95 ALA A CA 1
ATOM 773 C C . ALA A 1 95 ? -4.979 -3.327 27.056 1.00 32.44 95 ALA A C 1
ATOM 775 O O . ALA A 1 95 ? -4.303 -4.273 27.469 1.00 32.44 95 ALA A O 1
ATOM 776 N N . VAL A 1 96 ? -4.465 -2.242 26.489 1.00 35.97 96 VAL A N 1
ATOM 777 C CA . VAL A 1 96 ? -3.123 -1.744 26.748 1.00 35.97 96 VAL A CA 1
ATOM 778 C C . VAL A 1 96 ? -3.103 -1.423 28.245 1.00 35.97 96 VAL A C 1
ATOM 780 O O . VAL A 1 96 ? -3.253 -0.299 28.702 1.00 35.97 96 VAL A O 1
ATOM 783 N N . SER A 1 97 ? -3.084 -2.487 29.039 1.00 31.52 97 SER A N 1
ATOM 784 C CA . SER A 1 97 ? -2.798 -2.489 30.448 1.00 31.52 97 SER A CA 1
ATOM 785 C C . SER A 1 97 ? -1.300 -2.673 30.492 1.00 31.52 97 SER A C 1
ATOM 787 O O . SER A 1 97 ? -0.779 -3.732 30.141 1.00 31.52 97 SER A O 1
ATOM 789 N N . HIS A 1 98 ? -0.605 -1.621 30.906 1.00 35.28 98 HIS A N 1
ATOM 790 C CA . HIS A 1 98 ? 0.734 -1.743 31.450 1.00 35.28 98 HIS A CA 1
ATOM 791 C C . HIS A 1 98 ? 0.681 -2.694 32.653 1.00 35.28 98 HIS A C 1
ATOM 793 O O . HIS A 1 98 ? 0.550 -2.277 33.801 1.00 35.28 98 HIS A O 1
ATOM 799 N N . ARG A 1 99 ? 0.748 -3.998 32.398 1.00 31.30 99 ARG A N 1
ATOM 800 C CA . ARG A 1 99 ? 1.073 -5.004 33.397 1.00 31.30 99 ARG A CA 1
ATOM 801 C C . ARG A 1 99 ? 1.960 -6.034 32.726 1.00 31.30 99 ARG A C 1
ATOM 803 O O . ARG A 1 99 ? 1.535 -6.732 31.812 1.00 31.30 99 ARG A O 1
ATOM 810 N N . ALA A 1 100 ? 3.213 -6.051 33.173 1.00 33.00 100 ALA A N 1
ATOM 811 C CA . ALA A 1 100 ? 4.255 -6.938 32.684 1.00 33.00 100 ALA A CA 1
ATOM 812 C C . ALA A 1 100 ? 3.733 -8.384 32.566 1.00 33.00 100 ALA A C 1
ATOM 814 O O . ALA A 1 100 ? 3.151 -8.886 33.537 1.00 33.00 100 ALA A O 1
ATOM 815 N N . PRO A 1 101 ? 3.928 -9.061 31.419 1.00 37.66 101 PRO A N 1
ATOM 816 C CA . PRO A 1 101 ? 3.596 -10.466 31.319 1.00 37.66 101 PRO A CA 1
ATOM 817 C C . PRO A 1 101 ? 4.560 -11.260 32.199 1.00 37.66 101 PRO A C 1
ATOM 819 O O . PRO A 1 101 ? 5.780 -11.130 32.094 1.00 37.66 101 PRO A O 1
ATOM 822 N N . ALA A 1 102 ? 4.000 -12.100 33.069 1.00 42.56 102 ALA A N 1
ATOM 823 C CA . ALA A 1 102 ? 4.739 -13.217 33.632 1.00 42.56 102 ALA A CA 1
ATOM 824 C C . ALA A 1 102 ? 5.222 -14.104 32.473 1.00 42.56 102 ALA A C 1
ATOM 826 O O . ALA A 1 102 ? 4.473 -14.359 31.530 1.00 42.56 102 ALA A O 1
ATOM 827 N N . ALA A 1 103 ? 6.490 -14.501 32.549 1.00 48.66 103 ALA A N 1
ATOM 828 C CA . ALA A 1 103 ? 7.294 -15.057 31.469 1.00 48.66 103 ALA A CA 1
ATOM 829 C C . ALA A 1 103 ? 6.622 -16.218 30.710 1.00 48.66 103 ALA A C 1
ATOM 831 O O . ALA A 1 103 ? 6.705 -17.378 31.109 1.00 48.66 103 ALA A O 1
ATOM 832 N N . ALA A 1 104 ? 6.029 -15.899 29.563 1.00 46.22 104 ALA A N 1
ATOM 833 C CA . ALA A 1 104 ? 6.054 -16.772 28.401 1.00 46.22 104 ALA A CA 1
ATOM 834 C C . ALA A 1 104 ? 7.242 -16.323 27.540 1.00 46.22 104 ALA A C 1
ATOM 836 O O . ALA A 1 104 ? 7.512 -15.123 27.455 1.00 46.22 104 ALA A O 1
ATOM 837 N N . ALA A 1 105 ? 7.974 -17.274 26.953 1.00 55.91 105 ALA A N 1
ATOM 838 C CA . ALA A 1 105 ? 9.079 -16.968 26.048 1.00 55.91 105 ALA A CA 1
ATOM 839 C C . ALA A 1 105 ? 8.625 -15.923 25.010 1.00 55.91 105 ALA A C 1
ATOM 841 O O . ALA A 1 105 ? 7.502 -16.044 24.507 1.00 55.91 105 ALA A O 1
ATOM 842 N N . PRO A 1 106 ? 9.435 -14.886 24.729 1.00 53.69 106 PRO A N 1
ATOM 843 C CA . PRO A 1 106 ? 9.019 -13.824 23.830 1.00 53.69 106 PRO A CA 1
ATOM 844 C C . PRO A 1 106 ? 8.691 -14.444 22.473 1.00 53.69 106 PRO A C 1
ATOM 846 O O . PRO A 1 106 ? 9.528 -15.117 21.870 1.00 53.69 106 PRO A O 1
ATOM 849 N N . ALA A 1 107 ? 7.452 -14.249 22.017 1.00 61.00 107 ALA A N 1
ATOM 850 C CA . ALA A 1 107 ? 7.128 -14.460 20.617 1.00 61.00 107 ALA A CA 1
ATOM 851 C C . ALA A 1 107 ? 8.115 -13.619 19.786 1.00 61.00 107 ALA A C 1
ATOM 853 O O . ALA A 1 107 ? 8.439 -12.506 20.218 1.00 61.00 107 ALA A O 1
ATOM 854 N N . PRO A 1 108 ? 8.630 -14.140 18.656 1.00 64.06 108 PRO A N 1
ATOM 855 C CA . PRO A 1 108 ? 9.553 -13.384 17.823 1.00 64.06 108 PRO A CA 1
ATOM 856 C C . PRO A 1 108 ? 8.919 -12.038 17.489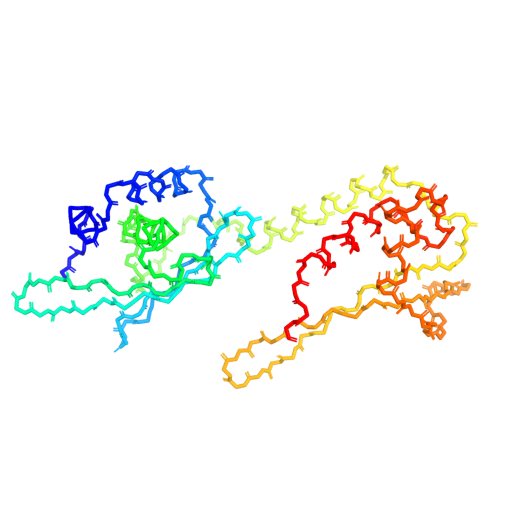 1.00 64.06 108 PRO A C 1
ATOM 858 O O . PRO A 1 108 ? 7.724 -11.973 17.184 1.00 64.06 108 PRO A O 1
ATOM 861 N N . ASP A 1 109 ? 9.715 -10.977 17.615 1.00 81.44 109 ASP A N 1
ATOM 862 C CA . ASP A 1 109 ? 9.302 -9.624 17.270 1.00 81.44 109 ASP A CA 1
ATOM 863 C C . ASP A 1 109 ? 8.647 -9.668 15.877 1.00 81.44 109 ASP A C 1
ATOM 865 O O . ASP A 1 109 ? 9.293 -10.122 14.927 1.00 81.44 109 ASP A O 1
ATOM 869 N N . PRO A 1 110 ? 7.371 -9.259 15.728 1.00 77.62 110 PRO A N 1
ATOM 870 C CA . PRO A 1 110 ? 6.692 -9.263 14.438 1.00 77.62 110 PRO A CA 1
ATOM 871 C C . PRO A 1 110 ? 7.495 -8.552 13.343 1.00 77.62 110 PRO A C 1
ATOM 873 O O . PRO A 1 110 ? 7.436 -8.960 12.182 1.00 77.62 110 PRO A O 1
ATOM 876 N N . LEU A 1 111 ? 8.290 -7.539 13.708 1.00 78.69 111 LEU A N 1
ATOM 877 C CA . LEU A 1 111 ? 9.205 -6.872 12.793 1.00 78.69 111 LEU A CA 1
ATOM 878 C C . LEU A 1 111 ? 10.362 -7.786 12.375 1.00 78.69 111 LEU A C 1
ATOM 880 O O . LEU A 1 111 ? 10.655 -7.853 11.185 1.00 78.69 111 LEU A O 1
ATOM 884 N N . GLN A 1 112 ? 10.990 -8.514 13.303 1.00 80.12 112 GLN A N 1
ATOM 885 C CA . GLN A 1 112 ? 12.030 -9.497 12.968 1.00 80.12 112 GLN A CA 1
ATOM 886 C C . GLN A 1 112 ? 11.477 -10.629 12.104 1.00 80.12 112 GLN A C 1
ATOM 888 O O . GLN A 1 112 ? 12.080 -10.968 11.091 1.00 80.12 112 GLN A O 1
ATOM 893 N N . ALA A 1 113 ? 10.306 -11.171 12.447 1.00 78.12 113 ALA A N 1
ATOM 894 C CA . ALA A 1 113 ? 9.676 -12.234 11.669 1.00 78.12 113 ALA A CA 1
ATOM 895 C C . ALA A 1 113 ? 9.351 -11.770 10.236 1.00 78.12 113 ALA A C 1
ATOM 897 O O . ALA A 1 113 ? 9.587 -12.495 9.267 1.00 78.12 113 ALA A O 1
ATOM 898 N N . TRP A 1 114 ? 8.858 -10.537 10.082 1.00 85.50 114 TRP A N 1
ATOM 899 C CA . TRP A 1 114 ? 8.656 -9.927 8.770 1.00 85.50 114 TRP A CA 1
ATOM 900 C C . TRP A 1 114 ? 9.982 -9.688 8.033 1.00 85.50 114 TRP A C 1
ATOM 902 O O . TRP A 1 114 ? 10.092 -10.051 6.863 1.00 85.50 114 TRP A O 1
ATOM 912 N N . GLN A 1 115 ? 11.004 -9.142 8.701 1.00 83.31 115 GLN A N 1
ATOM 913 C CA . GLN A 1 115 ? 12.335 -8.928 8.120 1.00 83.31 115 GLN A CA 1
ATOM 914 C C . GLN A 1 115 ? 12.932 -10.238 7.597 1.00 83.31 115 GLN A C 1
ATOM 916 O O . GLN A 1 115 ? 13.402 -10.292 6.462 1.00 83.31 115 GLN A O 1
ATOM 921 N N . GLU A 1 116 ? 12.873 -11.306 8.389 1.00 84.38 116 GLU A N 1
ATOM 922 C CA . GLU A 1 116 ? 13.340 -12.635 8.000 1.00 84.38 116 GLU A CA 1
ATOM 923 C C . GLU A 1 116 ? 12.548 -13.187 6.814 1.00 84.38 116 GLU A C 1
ATOM 925 O O . GLU A 1 116 ? 13.149 -13.675 5.856 1.00 84.38 116 GLU A O 1
ATOM 930 N N . SER A 1 117 ? 11.218 -13.046 6.818 1.00 80.44 117 SER A N 1
ATOM 931 C CA . SER A 1 117 ? 10.374 -13.449 5.689 1.00 80.44 117 SER A CA 1
ATOM 932 C C . SER A 1 117 ? 10.739 -12.707 4.402 1.00 80.44 117 SER A C 1
ATOM 934 O O . SER A 1 117 ? 10.777 -13.320 3.334 1.00 80.44 117 SER A O 1
ATOM 936 N N . VAL A 1 118 ? 11.014 -11.402 4.483 1.00 81.38 118 VAL A N 1
ATOM 937 C CA . VAL A 1 118 ? 11.438 -10.596 3.331 1.00 81.38 118 VAL A CA 1
ATOM 938 C C . VAL A 1 118 ? 12.812 -11.052 2.842 1.00 81.38 118 VAL A C 1
ATOM 940 O O . VAL A 1 118 ? 12.992 -11.269 1.646 1.00 81.38 118 VAL A O 1
ATOM 943 N N . LEU A 1 119 ? 13.773 -11.260 3.746 1.00 84.50 119 LEU A N 1
ATOM 944 C CA . LEU A 1 119 ? 15.116 -11.729 3.392 1.00 84.50 119 LEU A CA 1
ATOM 945 C C . LEU A 1 119 ? 15.090 -13.111 2.726 1.00 84.50 119 LEU A C 1
ATOM 947 O O . LEU A 1 119 ? 15.789 -13.318 1.734 1.00 84.50 119 LEU A O 1
ATOM 951 N N . GLN A 1 120 ? 14.272 -14.038 3.229 1.00 79.94 120 GLN A N 1
ATOM 952 C CA . GLN A 1 120 ? 14.102 -15.367 2.636 1.00 79.94 120 GLN A CA 1
ATOM 953 C C . GLN A 1 120 ? 13.490 -15.292 1.234 1.00 79.94 120 GLN A C 1
ATOM 955 O O . GLN A 1 120 ? 13.993 -15.943 0.318 1.00 79.94 120 GLN A O 1
ATOM 960 N N . ALA A 1 121 ? 12.460 -14.463 1.039 1.00 73.88 121 ALA A N 1
ATOM 961 C CA . ALA A 1 121 ? 11.854 -14.251 -0.274 1.00 73.88 121 ALA A CA 1
ATOM 962 C C . ALA A 1 121 ? 12.866 -13.671 -1.279 1.00 73.88 121 ALA A C 1
ATOM 964 O O . ALA A 1 121 ? 12.992 -14.176 -2.393 1.00 73.88 121 ALA A O 1
ATOM 965 N N . VAL A 1 122 ? 13.657 -12.674 -0.865 1.00 77.19 122 VAL A N 1
ATOM 966 C CA . VAL A 1 122 ? 14.713 -12.075 -1.702 1.00 77.19 122 VAL A CA 1
ATOM 967 C C . VAL A 1 122 ? 15.786 -13.100 -2.078 1.00 77.19 122 VAL A C 1
ATOM 969 O O . VAL A 1 122 ? 16.244 -13.122 -3.220 1.00 77.19 122 VAL A O 1
ATOM 972 N N . GLN A 1 123 ? 16.200 -13.963 -1.147 1.00 74.56 123 GLN A N 1
ATOM 973 C CA . GLN A 1 123 ? 17.185 -15.012 -1.428 1.00 74.56 123 GLN A CA 1
ATOM 974 C C . GLN A 1 123 ? 16.646 -16.072 -2.392 1.00 74.56 123 GLN A C 1
ATOM 976 O O . GLN A 1 123 ? 17.373 -16.486 -3.295 1.00 74.56 123 GLN A O 1
ATOM 981 N N . ALA A 1 124 ? 15.389 -16.491 -2.226 1.00 69.69 124 ALA A N 1
ATOM 982 C CA . ALA A 1 124 ? 14.745 -17.448 -3.119 1.00 69.69 124 ALA A CA 1
ATOM 983 C C . ALA A 1 124 ? 14.667 -16.910 -4.558 1.00 69.69 124 ALA A C 1
ATOM 985 O O . ALA A 1 124 ? 15.069 -17.606 -5.488 1.00 69.69 124 ALA A O 1
ATOM 986 N N . GLU A 1 125 ? 14.252 -15.652 -4.727 1.00 68.25 125 GLU A N 1
ATOM 987 C CA . GLU A 1 125 ? 14.220 -14.977 -6.031 1.00 68.25 125 GLU A CA 1
ATOM 988 C C . GLU A 1 125 ? 15.621 -14.826 -6.633 1.00 68.25 125 GLU A C 1
ATOM 990 O O . GLU A 1 125 ? 15.830 -15.133 -7.804 1.00 68.25 125 GLU A O 1
ATOM 995 N N . ARG A 1 126 ? 16.627 -14.439 -5.837 1.00 67.94 126 ARG A N 1
ATOM 996 C CA . ARG A 1 126 ? 18.011 -14.306 -6.326 1.00 67.94 126 ARG A CA 1
ATOM 997 C C . ARG A 1 126 ? 18.606 -15.635 -6.791 1.00 67.94 126 ARG A C 1
ATOM 999 O O . ARG A 1 126 ? 19.412 -15.645 -7.713 1.00 67.94 126 ARG A O 1
ATOM 1006 N N . ASN A 1 127 ? 18.225 -16.747 -6.167 1.00 67.69 127 ASN A N 1
ATOM 1007 C CA . ASN A 1 127 ? 18.680 -18.075 -6.581 1.00 67.69 127 ASN A CA 1
ATOM 1008 C C . ASN A 1 127 ? 18.035 -18.534 -7.900 1.00 67.69 127 ASN A C 1
ATOM 1010 O O . ASN A 1 127 ? 18.604 -19.379 -8.589 1.00 67.69 127 ASN A O 1
ATOM 1014 N N . LEU A 1 128 ? 16.858 -18.001 -8.240 1.00 62.00 128 LEU A N 1
ATOM 1015 C CA . LEU A 1 128 ? 16.129 -18.301 -9.475 1.00 62.00 128 LEU A CA 1
ATOM 1016 C C . LEU A 1 128 ? 16.467 -17.317 -10.606 1.00 62.00 128 LEU A C 1
ATOM 1018 O O . LEU A 1 128 ? 16.402 -17.677 -11.782 1.00 62.00 128 LEU A O 1
ATOM 1022 N N . ALA A 1 129 ? 16.836 -16.083 -10.264 1.00 60.31 129 ALA A N 1
ATOM 1023 C CA . ALA A 1 129 ? 17.142 -15.034 -11.219 1.00 60.31 129 ALA A CA 1
ATOM 1024 C C . ALA A 1 129 ? 18.509 -15.253 -11.882 1.00 60.31 129 ALA A C 1
ATOM 1026 O O . ALA A 1 129 ? 19.543 -15.394 -11.231 1.00 60.31 129 ALA A O 1
ATOM 1027 N N . SER A 1 130 ? 18.523 -15.216 -13.212 1.00 60.16 130 SER A N 1
ATOM 1028 C CA . SER A 1 130 ? 19.771 -15.104 -13.966 1.00 60.16 130 SER A CA 1
ATOM 1029 C C . SER A 1 130 ? 20.299 -13.674 -13.839 1.00 60.16 130 SER A C 1
ATOM 1031 O O . SER A 1 130 ? 19.575 -12.726 -14.144 1.00 60.16 130 SER A O 1
ATOM 1033 N N . GLU A 1 131 ? 21.551 -13.505 -13.407 1.00 60.22 131 GLU A N 1
ATOM 1034 C CA . GLU A 1 131 ? 22.193 -12.186 -13.388 1.00 60.22 131 GLU A CA 1
ATOM 1035 C C . GLU A 1 131 ? 22.161 -11.569 -14.797 1.00 60.22 131 GLU A C 1
ATOM 1037 O O . GLU A 1 131 ? 22.545 -12.238 -15.764 1.00 60.22 131 GLU A O 1
ATOM 1042 N N . PRO A 1 132 ? 21.731 -10.301 -14.953 1.00 61.94 132 PRO A N 1
ATOM 1043 C CA . PRO A 1 132 ? 21.759 -9.652 -16.252 1.00 61.94 132 PRO A CA 1
ATOM 1044 C C . PRO A 1 132 ? 23.182 -9.679 -16.812 1.00 61.94 132 PRO A C 1
ATOM 1046 O O . PRO A 1 132 ? 24.129 -9.281 -16.128 1.00 61.94 132 PRO A O 1
ATOM 1049 N N . ASN A 1 133 ? 23.326 -10.087 -18.075 1.00 65.69 133 ASN A N 1
ATOM 1050 C CA . ASN A 1 133 ? 24.610 -10.230 -18.780 1.00 65.69 133 ASN A CA 1
ATOM 1051 C C . ASN A 1 133 ? 25.297 -8.879 -19.098 1.00 65.69 133 ASN A C 1
ATOM 1053 O O . ASN A 1 133 ? 26.103 -8.753 -20.017 1.00 65.69 133 ASN A O 1
ATOM 1057 N N . THR A 1 134 ? 24.939 -7.822 -18.375 1.00 77.19 134 THR A N 1
ATOM 1058 C CA . THR A 1 134 ? 25.540 -6.494 -18.485 1.00 77.19 134 THR A CA 1
ATOM 1059 C C . THR A 1 134 ? 26.007 -6.028 -17.121 1.00 77.19 134 THR A C 1
ATOM 1061 O O . THR A 1 134 ? 25.626 -6.593 -16.105 1.00 77.19 134 THR A O 1
ATOM 1064 N N . LEU A 1 135 ? 26.834 -4.987 -17.077 1.00 84.31 135 LEU A N 1
ATOM 1065 C CA . LEU A 1 135 ? 27.219 -4.356 -15.813 1.00 84.31 135 LEU A CA 1
ATOM 1066 C C . LEU A 1 135 ? 26.271 -3.225 -15.417 1.00 84.31 135 LEU A C 1
ATOM 1068 O O . LEU A 1 135 ? 26.455 -2.628 -14.366 1.00 84.31 135 LEU A O 1
ATOM 1072 N N . ASP A 1 136 ? 25.276 -2.900 -16.236 1.00 88.06 136 ASP A N 1
ATOM 1073 C CA . ASP A 1 136 ? 24.332 -1.844 -15.903 1.00 88.06 136 ASP A CA 1
ATOM 1074 C C . ASP A 1 136 ? 23.166 -2.442 -15.102 1.00 88.06 136 ASP A C 1
ATOM 1076 O O . ASP A 1 136 ? 22.678 -3.535 -15.401 1.00 88.06 136 ASP A O 1
ATOM 1080 N N . ARG A 1 137 ? 22.750 -1.739 -14.050 1.00 86.94 137 ARG A N 1
ATOM 1081 C CA . ARG A 1 137 ? 21.681 -2.137 -13.130 1.00 86.94 137 ARG A CA 1
ATOM 1082 C C . ARG A 1 137 ? 20.758 -0.958 -12.869 1.00 86.94 137 ARG A C 1
ATOM 1084 O O . ARG A 1 137 ? 21.196 0.196 -12.891 1.00 86.94 137 ARG A O 1
ATOM 1091 N N . LEU A 1 138 ? 19.495 -1.260 -12.595 1.00 89.88 138 LEU A N 1
ATOM 1092 C CA . LEU A 1 138 ? 18.588 -0.312 -11.965 1.00 89.88 138 LEU A CA 1
ATOM 1093 C C . LEU A 1 138 ? 18.799 -0.340 -10.453 1.00 89.88 138 LEU A C 1
ATOM 1095 O O . LEU A 1 138 ? 18.931 -1.408 -9.861 1.00 89.88 138 LEU A O 1
ATOM 1099 N N . LEU A 1 139 ? 18.859 0.839 -9.843 1.00 89.62 139 LEU A N 1
ATOM 1100 C CA . LEU A 1 139 ? 18.926 1.008 -8.398 1.00 89.62 139 LEU A CA 1
ATOM 1101 C C . LEU A 1 139 ? 17.678 1.741 -7.930 1.00 89.62 139 LEU A C 1
ATOM 1103 O O . LEU A 1 139 ? 17.317 2.782 -8.480 1.00 89.62 139 LEU A O 1
ATOM 1107 N N . TYR A 1 140 ? 17.066 1.187 -6.891 1.00 89.12 140 TYR A N 1
ATOM 1108 C CA . TYR A 1 140 ? 15.885 1.713 -6.223 1.00 89.12 140 TYR A CA 1
ATOM 1109 C C . TYR A 1 140 ? 16.339 2.364 -4.922 1.00 89.12 140 TYR A C 1
ATOM 1111 O O . TYR A 1 140 ? 16.686 1.681 -3.958 1.00 89.12 140 TYR A O 1
ATOM 1119 N N . ILE A 1 141 ? 16.398 3.688 -4.914 1.00 88.19 141 ILE A N 1
ATOM 1120 C CA . ILE A 1 141 ? 16.846 4.470 -3.769 1.00 88.19 141 ILE A CA 1
ATOM 1121 C C . ILE A 1 141 ? 15.609 4.893 -2.989 1.00 88.19 141 ILE A C 1
ATOM 1123 O O . ILE A 1 141 ? 14.875 5.786 -3.407 1.00 88.19 141 ILE A O 1
ATOM 1127 N N . LEU A 1 142 ? 15.385 4.239 -1.851 1.00 87.31 142 LEU A N 1
ATOM 1128 C CA . LEU A 1 142 ? 14.340 4.616 -0.909 1.00 87.31 142 LEU A CA 1
ATOM 1129 C C . LEU A 1 142 ? 14.887 5.671 0.060 1.00 87.31 142 LEU A C 1
ATOM 1131 O O . LEU A 1 142 ? 15.814 5.407 0.825 1.00 87.31 142 LEU A O 1
ATOM 1135 N N . GLN A 1 143 ? 14.315 6.867 0.020 1.00 84.75 143 GLN A N 1
ATOM 1136 C CA . GLN A 1 143 ? 14.654 7.988 0.885 1.00 84.75 143 GLN A CA 1
ATOM 1137 C C . GLN A 1 143 ? 13.530 8.184 1.897 1.00 84.75 143 GLN A C 1
ATOM 1139 O O . GLN A 1 143 ? 12.392 8.464 1.531 1.00 84.75 143 GLN A O 1
ATOM 1144 N N . CYS A 1 144 ? 13.864 8.038 3.174 1.00 85.19 144 CYS A N 1
ATOM 1145 C CA . CYS A 1 144 ? 12.963 8.337 4.277 1.00 85.19 144 CYS A CA 1
ATOM 1146 C C . CYS A 1 144 ? 13.197 9.781 4.720 1.00 85.19 144 CYS A C 1
ATOM 1148 O O . CYS A 1 144 ? 14.293 10.121 5.170 1.00 85.19 144 CYS A O 1
ATOM 1150 N N . GLN A 1 145 ? 12.184 10.629 4.576 1.00 82.38 145 GLN A N 1
ATOM 1151 C CA . GLN A 1 145 ? 12.225 12.014 5.015 1.00 82.38 145 GLN A CA 1
ATOM 1152 C C . GLN A 1 145 ? 11.242 12.195 6.170 1.00 82.38 145 GLN A C 1
ATOM 1154 O O . GLN A 1 145 ? 10.026 12.165 5.991 1.00 82.38 145 GLN A O 1
ATOM 1159 N N . GLN A 1 146 ? 11.771 12.374 7.379 1.00 82.31 146 GLN A N 1
ATOM 1160 C CA . GLN A 1 146 ? 10.933 12.614 8.549 1.00 82.31 146 GLN A CA 1
ATOM 1161 C C . GLN A 1 146 ? 10.453 14.065 8.557 1.00 82.31 146 GLN A C 1
ATOM 1163 O O . GLN A 1 146 ? 11.251 14.996 8.669 1.00 82.31 146 GLN A O 1
ATOM 1168 N N . GLY A 1 147 ? 9.145 14.251 8.406 1.00 75.12 147 GLY A N 1
ATOM 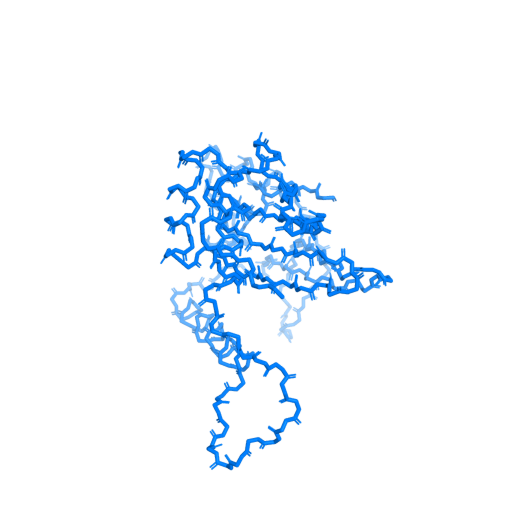1169 C CA . GLY A 1 147 ? 8.474 15.524 8.616 1.00 75.12 147 GLY A CA 1
ATOM 1170 C C . GLY A 1 147 ? 7.889 15.628 10.031 1.00 75.12 147 GLY A C 1
ATOM 1171 O O . GLY A 1 147 ? 7.781 14.623 10.731 1.00 75.12 147 GLY A O 1
ATOM 1172 N N . PRO A 1 148 ? 7.448 16.827 10.449 1.00 66.56 148 PRO A N 1
ATOM 1173 C CA . PRO A 1 148 ? 6.883 17.047 11.784 1.00 66.56 148 PRO A CA 1
ATOM 1174 C C . PRO A 1 148 ? 5.604 16.245 12.071 1.00 66.56 148 PRO A C 1
ATOM 1176 O O . PRO A 1 148 ? 5.317 15.964 13.227 1.00 66.56 148 PRO A O 1
ATOM 1179 N N . GLN A 1 149 ? 4.827 15.909 11.033 1.00 73.69 149 GLN A N 1
ATOM 1180 C CA . GLN A 1 149 ? 3.534 15.217 11.156 1.00 73.69 149 GLN A CA 1
ATOM 1181 C C . GLN A 1 149 ? 3.484 13.859 10.447 1.00 73.69 149 GLN A C 1
ATOM 1183 O O . GLN A 1 149 ? 2.609 13.051 10.735 1.00 73.69 149 GLN A O 1
ATOM 1188 N N . ARG A 1 150 ? 4.400 13.590 9.510 1.00 71.31 150 ARG A N 1
ATOM 1189 C CA . ARG A 1 150 ? 4.435 12.323 8.773 1.00 71.31 150 ARG A CA 1
ATOM 1190 C C . ARG A 1 150 ? 5.847 11.967 8.345 1.00 71.31 150 ARG A C 1
ATOM 1192 O O . ARG A 1 150 ? 6.667 12.846 8.083 1.00 71.31 150 ARG A O 1
ATOM 1199 N N . THR A 1 151 ? 6.094 10.671 8.218 1.00 79.31 151 THR A N 1
ATOM 1200 C CA . THR A 1 151 ? 7.266 10.163 7.507 1.00 79.31 151 THR A CA 1
ATOM 1201 C C . THR A 1 151 ? 6.921 10.066 6.030 1.00 79.31 151 THR A C 1
ATOM 1203 O O . THR A 1 151 ? 5.971 9.378 5.670 1.00 79.31 151 THR A O 1
ATOM 1206 N N . ASP A 1 152 ? 7.674 10.768 5.192 1.00 78.06 152 ASP A N 1
ATOM 1207 C CA . ASP A 1 152 ? 7.558 10.663 3.744 1.00 78.06 152 ASP A CA 1
ATOM 1208 C C . ASP A 1 152 ? 8.576 9.644 3.220 1.00 78.06 152 ASP A C 1
ATOM 1210 O O . ASP A 1 152 ? 9.725 9.604 3.674 1.00 78.06 152 ASP A O 1
ATOM 1214 N N . LEU A 1 153 ? 8.156 8.804 2.279 1.00 81.06 153 LEU A N 1
ATOM 1215 C CA . LEU A 1 153 ? 9.013 7.821 1.626 1.00 81.06 153 LEU A CA 1
ATOM 1216 C C . LEU A 1 153 ? 9.066 8.146 0.142 1.00 81.06 153 LEU A C 1
ATOM 1218 O O . LEU A 1 153 ? 8.131 7.879 -0.608 1.00 81.06 153 LEU A O 1
ATOM 1222 N N . LYS A 1 154 ? 10.203 8.682 -0.292 1.00 81.75 154 LYS A N 1
ATOM 1223 C CA . LYS A 1 154 ? 10.461 8.958 -1.699 1.00 81.75 154 LYS A CA 1
ATOM 1224 C C . LYS A 1 154 ? 11.254 7.813 -2.307 1.00 81.75 154 LYS A C 1
ATOM 1226 O O . LYS A 1 154 ? 12.320 7.458 -1.811 1.00 81.75 154 LYS A O 1
ATOM 1231 N N . LEU A 1 155 ? 10.759 7.261 -3.408 1.00 85.44 155 LEU A N 1
ATOM 1232 C CA . LEU A 1 155 ? 11.486 6.277 -4.200 1.00 85.44 155 LEU A CA 1
ATOM 1233 C C . LEU A 1 155 ? 12.048 6.937 -5.459 1.00 85.44 155 LEU A C 1
ATOM 1235 O O . LEU A 1 155 ? 11.299 7.434 -6.297 1.00 85.44 155 LEU A O 1
ATOM 1239 N N . GLU A 1 156 ? 13.367 6.913 -5.611 1.00 86.69 156 GLU A N 1
ATOM 1240 C CA . GLU A 1 156 ? 14.044 7.309 -6.843 1.00 86.69 156 GLU A CA 1
ATOM 1241 C C . GLU A 1 156 ? 14.592 6.070 -7.553 1.00 86.69 156 GLU A C 1
ATOM 1243 O O . GLU A 1 156 ? 15.207 5.204 -6.930 1.00 86.69 156 GLU A O 1
ATOM 1248 N N . VAL A 1 157 ? 14.382 5.982 -8.867 1.00 90.50 157 VAL A N 1
ATOM 1249 C CA . VAL A 1 157 ? 14.947 4.911 -9.694 1.00 90.50 157 VAL A CA 1
ATOM 1250 C C . VAL A 1 157 ? 16.027 5.498 -10.585 1.00 90.50 157 VAL A C 1
ATOM 1252 O O . VAL A 1 157 ? 15.758 6.394 -11.384 1.00 90.50 157 VAL A O 1
ATOM 1255 N N . ILE A 1 158 ? 17.239 4.963 -10.480 1.00 90.56 158 ILE A N 1
ATOM 1256 C CA . ILE A 1 158 ? 18.376 5.358 -11.315 1.00 90.56 158 ILE A CA 1
ATOM 1257 C C . ILE A 1 158 ? 18.945 4.150 -12.048 1.00 90.56 158 ILE A C 1
ATOM 1259 O O . ILE A 1 158 ? 18.794 3.011 -11.614 1.00 90.56 158 ILE A O 1
ATOM 1263 N N . ARG A 1 159 ? 19.673 4.396 -13.136 1.00 92.06 159 ARG A N 1
ATOM 1264 C CA . ARG A 1 159 ? 20.523 3.378 -13.761 1.00 92.06 159 ARG A CA 1
ATOM 1265 C C . ARG A 1 159 ? 21.973 3.648 -13.382 1.00 92.06 159 ARG A C 1
ATOM 1267 O O . ARG A 1 159 ? 22.437 4.775 -13.517 1.00 92.06 159 ARG A O 1
ATOM 1274 N N . ALA A 1 160 ? 22.716 2.634 -12.963 1.00 93.00 160 ALA A N 1
ATOM 1275 C CA . ALA A 1 160 ? 24.139 2.762 -12.661 1.00 93.00 160 ALA A CA 1
ATOM 1276 C C . ALA A 1 160 ? 24.919 1.536 -13.137 1.00 93.00 160 ALA A C 1
ATOM 1278 O O . ALA A 1 160 ? 24.370 0.445 -13.274 1.00 93.00 160 ALA A O 1
ATOM 1279 N N . ARG A 1 161 ? 26.216 1.717 -13.391 1.00 90.62 161 ARG A N 1
ATOM 1280 C CA . ARG A 1 161 ? 27.118 0.619 -13.752 1.00 90.62 161 ARG A CA 1
ATOM 1281 C C . ARG A 1 161 ? 27.775 0.030 -12.507 1.00 90.62 161 ARG A C 1
ATOM 1283 O O . ARG A 1 161 ? 28.368 0.777 -11.737 1.00 90.62 161 ARG A O 1
ATOM 1290 N N . VAL A 1 162 ? 27.733 -1.287 -12.350 1.00 89.88 162 VAL A N 1
ATOM 1291 C CA . VAL A 1 162 ? 28.510 -2.039 -11.361 1.00 89.88 162 VAL A CA 1
ATOM 1292 C C . VAL A 1 162 ? 29.992 -1.958 -11.730 1.00 89.88 162 VAL A C 1
ATOM 1294 O O . VAL A 1 162 ? 30.397 -2.244 -12.860 1.00 89.88 162 VAL A O 1
ATOM 1297 N N . LEU A 1 163 ? 30.809 -1.518 -10.782 1.00 90.62 163 LEU A N 1
ATOM 1298 C CA . LEU A 1 163 ? 32.250 -1.357 -10.919 1.00 90.62 163 LEU A CA 1
ATOM 1299 C C . LEU A 1 163 ? 32.981 -2.632 -10.482 1.00 90.62 163 LEU A C 1
ATOM 1301 O O . LEU A 1 163 ? 32.451 -3.458 -9.745 1.00 90.62 163 LEU A O 1
ATOM 1305 N N . LYS A 1 164 ? 34.251 -2.770 -10.885 1.00 86.38 164 LYS A N 1
ATOM 1306 C CA . LYS A 1 164 ? 35.087 -3.944 -10.557 1.00 86.38 164 LYS A CA 1
ATOM 1307 C C . LYS A 1 164 ? 35.269 -4.183 -9.051 1.00 86.38 164 LYS A C 1
ATOM 1309 O O . LYS A 1 164 ? 35.598 -5.291 -8.655 1.00 86.38 164 LYS A O 1
ATOM 1314 N N . ASN A 1 165 ? 35.077 -3.153 -8.228 1.00 86.19 165 ASN A N 1
ATOM 1315 C CA . ASN A 1 165 ? 35.147 -3.233 -6.768 1.00 86.19 165 ASN A CA 1
ATOM 1316 C C . ASN A 1 165 ? 33.791 -3.564 -6.109 1.00 86.19 165 ASN A C 1
ATOM 1318 O O . ASN A 1 165 ? 33.691 -3.495 -4.890 1.00 86.19 165 ASN A O 1
ATOM 1322 N N . GLY A 1 166 ? 32.749 -3.861 -6.895 1.00 80.50 166 GLY A N 1
ATOM 1323 C CA . GLY A 1 166 ? 31.390 -4.113 -6.407 1.00 80.50 166 GLY A CA 1
ATOM 1324 C C . GLY A 1 166 ? 30.578 -2.852 -6.088 1.00 80.50 166 GLY A C 1
ATOM 1325 O O . GLY A 1 166 ? 29.403 -2.962 -5.753 1.00 80.50 166 GLY A O 1
ATOM 1326 N N . GLY A 1 167 ? 31.171 -1.659 -6.203 1.00 87.31 167 GLY A N 1
ATOM 1327 C CA . GLY A 1 167 ? 30.461 -0.388 -6.061 1.00 87.31 167 GLY A CA 1
ATOM 1328 C C . GLY A 1 167 ? 29.679 -0.001 -7.317 1.00 87.31 167 GLY A C 1
ATOM 1329 O O . GLY A 1 167 ? 29.750 -0.670 -8.348 1.00 87.31 167 GLY A O 1
ATOM 1330 N N . TYR A 1 168 ? 28.979 1.129 -7.256 1.00 92.50 168 TYR A N 1
ATOM 1331 C CA . TYR A 1 168 ? 28.229 1.675 -8.388 1.00 92.50 168 TYR A CA 1
ATOM 1332 C C . TYR A 1 168 ? 28.895 2.939 -8.936 1.00 92.50 168 TYR A C 1
ATOM 1334 O O . TYR A 1 168 ? 29.404 3.775 -8.190 1.00 92.50 168 TYR A O 1
ATOM 1342 N N . GLY A 1 169 ? 28.915 3.063 -10.261 1.00 90.00 169 GLY A N 1
ATOM 1343 C CA . GLY A 1 169 ? 29.368 4.252 -10.972 1.00 90.00 169 GLY A CA 1
ATOM 1344 C C . GLY A 1 169 ? 28.366 5.403 -10.884 1.00 90.00 169 GLY A C 1
ATOM 1345 O O . GLY A 1 169 ? 27.345 5.319 -10.205 1.00 90.00 169 GLY A O 1
ATOM 1346 N N . LYS A 1 170 ? 28.653 6.492 -11.608 1.00 90.81 170 LYS A N 1
ATOM 1347 C CA . LYS A 1 170 ? 27.780 7.673 -11.626 1.00 90.81 170 LYS A CA 1
ATOM 1348 C C . LYS A 1 170 ? 26.351 7.305 -12.069 1.00 90.81 170 LYS A C 1
ATOM 1350 O O . LYS A 1 170 ? 26.215 6.540 -13.029 1.00 90.81 170 LYS A O 1
ATOM 1355 N N . PRO A 1 171 ? 25.316 7.868 -11.417 1.00 90.31 171 PRO A N 1
ATOM 1356 C CA . PRO A 1 171 ? 23.935 7.681 -11.835 1.00 90.31 171 PRO A CA 1
ATOM 1357 C C . PRO A 1 171 ? 23.738 8.202 -13.262 1.00 90.31 171 PRO A C 1
ATOM 1359 O O . PRO A 1 171 ? 24.224 9.273 -13.628 1.00 90.31 171 PRO A O 1
ATOM 1362 N N . MET A 1 172 ? 23.021 7.426 -14.063 1.00 88.62 172 MET A N 1
ATOM 1363 C CA . MET A 1 172 ? 22.537 7.789 -15.389 1.00 88.62 172 MET A CA 1
ATOM 1364 C C . MET A 1 172 ? 21.044 8.095 -15.301 1.00 88.62 172 MET A C 1
ATOM 1366 O O . MET A 1 172 ? 20.328 7.486 -14.500 1.00 88.62 172 MET A O 1
ATOM 1370 N N . SER A 1 173 ? 20.572 9.016 -16.145 1.00 78.25 173 SER A N 1
ATOM 1371 C CA . SER A 1 173 ? 19.154 9.357 -16.200 1.00 78.25 173 SER A CA 1
ATOM 1372 C C . SER A 1 173 ? 18.318 8.123 -16.539 1.00 78.25 173 SER A C 1
ATOM 1374 O O . SER A 1 173 ? 18.623 7.355 -17.455 1.00 78.25 173 SER A O 1
ATOM 1376 N N . PHE A 1 174 ? 17.248 7.938 -15.776 1.00 85.81 174 PHE A N 1
ATOM 1377 C CA . PHE A 1 174 ? 16.256 6.900 -15.987 1.00 85.81 174 PHE A CA 1
ATOM 1378 C C . PHE A 1 174 ? 14.881 7.562 -16.018 1.00 85.81 174 PHE A C 1
ATOM 1380 O O . PHE A 1 174 ? 14.572 8.408 -15.183 1.00 85.81 174 PHE A O 1
ATOM 1387 N N . SER A 1 175 ? 14.064 7.205 -17.006 1.00 85.12 175 SER A N 1
ATOM 1388 C CA . SER A 1 175 ? 12.697 7.706 -17.127 1.00 85.12 175 SER A CA 1
ATOM 1389 C C . SER A 1 175 ? 11.732 6.541 -16.996 1.00 85.12 175 SER A C 1
ATOM 1391 O O . SER A 1 175 ? 11.669 5.682 -17.877 1.00 85.12 175 SER A O 1
ATOM 1393 N N . LEU A 1 176 ? 10.972 6.534 -15.899 1.00 82.62 176 LEU A N 1
ATOM 1394 C CA . LEU A 1 176 ? 9.958 5.516 -15.629 1.00 82.62 176 LEU A CA 1
ATOM 1395 C C . LEU A 1 176 ? 8.898 5.476 -16.737 1.00 82.62 176 LEU A C 1
ATOM 1397 O O . LEU A 1 176 ? 8.542 4.397 -17.212 1.00 82.62 176 LEU A O 1
ATOM 1401 N N . ASN A 1 177 ? 8.442 6.648 -17.189 1.00 80.31 177 ASN A N 1
ATOM 1402 C CA . ASN A 1 177 ? 7.444 6.767 -18.253 1.00 80.31 177 ASN A CA 1
ATOM 1403 C C . ASN A 1 177 ? 7.983 6.220 -19.576 1.00 80.31 177 ASN A C 1
ATOM 1405 O O . ASN A 1 177 ? 7.373 5.326 -20.153 1.00 80.31 177 ASN A O 1
ATOM 1409 N N . ALA A 1 178 ? 9.175 6.660 -19.999 1.00 79.81 178 ALA A N 1
ATOM 1410 C CA . ALA A 1 178 ? 9.774 6.165 -21.237 1.00 79.81 178 ALA A CA 1
ATOM 1411 C C . ALA A 1 178 ? 10.006 4.648 -21.185 1.00 79.81 178 ALA A C 1
ATOM 1413 O O . ALA A 1 178 ? 9.707 3.951 -22.147 1.00 79.81 178 ALA A O 1
ATOM 1414 N N . TYR A 1 179 ? 10.486 4.119 -20.055 1.00 82.62 179 TYR A N 1
ATOM 1415 C CA . TYR A 1 179 ? 10.701 2.684 -19.886 1.00 82.62 179 TYR A CA 1
ATOM 1416 C C . TYR A 1 179 ? 9.396 1.888 -20.021 1.00 82.62 179 TYR A C 1
ATOM 1418 O O . TYR A 1 179 ? 9.311 0.925 -20.782 1.00 82.62 179 TYR A O 1
ATOM 1426 N N . THR A 1 180 ? 8.364 2.285 -19.283 1.00 75.25 180 THR A N 1
ATOM 1427 C CA . THR A 1 180 ? 7.093 1.551 -19.238 1.00 75.25 180 THR A CA 1
ATOM 1428 C C . THR A 1 180 ? 6.277 1.704 -20.521 1.00 75.25 180 THR A C 1
ATOM 1430 O O . THR A 1 180 ? 5.608 0.751 -20.909 1.00 75.25 180 THR A O 1
ATOM 1433 N N . ASP A 1 181 ? 6.363 2.838 -21.221 1.00 74.44 181 ASP A N 1
ATOM 1434 C CA . ASP A 1 181 ? 5.767 2.990 -22.552 1.00 74.44 181 ASP A CA 1
ATOM 1435 C C . ASP A 1 181 ? 6.447 2.049 -23.551 1.00 74.44 181 ASP A C 1
ATOM 1437 O O . ASP A 1 181 ? 5.781 1.239 -24.196 1.00 74.44 181 ASP A O 1
ATOM 1441 N N . TYR A 1 182 ? 7.780 2.091 -23.631 1.00 71.69 182 TYR A N 1
ATOM 1442 C CA . TYR A 1 182 ? 8.538 1.373 -24.656 1.00 71.69 182 TYR A CA 1
ATOM 1443 C C . TYR A 1 182 ? 8.555 -0.147 -24.442 1.00 71.69 182 TYR A C 1
ATOM 1445 O O . TYR A 1 182 ? 8.307 -0.908 -25.375 1.00 71.69 182 TYR A O 1
ATOM 1453 N N . TYR A 1 183 ? 8.795 -0.599 -23.211 1.00 69.12 183 TYR A N 1
ATOM 1454 C CA . TYR A 1 183 ? 8.953 -2.024 -22.887 1.00 69.12 183 TYR A CA 1
ATOM 1455 C C . TYR A 1 183 ? 7.704 -2.648 -22.255 1.00 69.12 183 TYR A C 1
ATOM 1457 O O . TYR A 1 183 ? 7.589 -3.869 -22.173 1.00 69.12 183 TYR A O 1
ATOM 1465 N N . GLY A 1 184 ? 6.755 -1.830 -21.790 1.00 59.44 184 GLY A N 1
ATOM 1466 C CA . GLY A 1 184 ? 5.508 -2.303 -21.190 1.00 59.44 184 GLY A CA 1
ATOM 1467 C C . GLY A 1 184 ? 4.328 -2.377 -22.159 1.00 59.44 184 GLY A C 1
ATOM 1468 O O . GLY A 1 184 ? 3.465 -3.225 -21.938 1.00 59.44 184 GLY A O 1
ATOM 1469 N N . SER A 1 185 ? 4.295 -1.534 -23.203 1.00 58.97 185 SER A N 1
ATOM 1470 C CA . SER A 1 185 ? 3.131 -1.380 -24.097 1.00 58.97 185 SER A CA 1
ATOM 1471 C C . SER A 1 185 ? 3.389 -1.823 -25.545 1.00 58.97 185 SER A C 1
ATOM 1473 O O . SER A 1 185 ? 2.533 -2.456 -26.156 1.00 58.97 185 SER A O 1
ATOM 1475 N N . TYR A 1 186 ? 4.583 -1.558 -26.094 1.00 56.12 186 TYR A N 1
ATOM 1476 C CA . TYR A 1 186 ? 4.877 -1.785 -27.522 1.00 56.12 186 TYR A CA 1
ATOM 1477 C C . TYR A 1 186 ? 5.585 -3.111 -27.850 1.00 56.12 186 TYR A C 1
ATOM 1479 O O . TYR A 1 186 ? 5.950 -3.340 -29.000 1.00 56.12 186 TYR A O 1
ATOM 1487 N N . GLY A 1 187 ? 5.779 -3.998 -26.868 1.00 57.28 187 GLY A N 1
ATOM 1488 C CA . GLY A 1 187 ? 6.316 -5.346 -27.108 1.00 57.28 187 GLY A CA 1
ATOM 1489 C C . GLY A 1 187 ? 7.794 -5.402 -27.517 1.00 57.28 187 GLY A C 1
ATOM 1490 O O . GLY A 1 187 ? 8.241 -6.429 -28.025 1.00 57.28 187 GLY A O 1
ATOM 1491 N N . TYR A 1 188 ? 8.566 -4.332 -27.301 1.00 63.53 188 TYR A N 1
ATOM 1492 C CA . TYR A 1 188 ? 10.015 -4.374 -27.488 1.00 63.53 188 TYR A CA 1
ATOM 1493 C C . TYR A 1 188 ? 10.675 -5.275 -26.441 1.00 63.53 188 TYR A C 1
ATOM 1495 O O . TYR A 1 188 ? 10.278 -5.294 -25.275 1.00 63.53 188 TYR A O 1
ATOM 1503 N N . GLY A 1 189 ? 11.713 -6.001 -26.868 1.00 66.00 189 GLY A N 1
ATOM 1504 C CA . GLY A 1 189 ? 12.524 -6.838 -25.989 1.00 66.00 189 GLY A CA 1
ATOM 1505 C C . GLY A 1 189 ? 13.088 -6.040 -24.814 1.00 66.00 189 GLY A C 1
ATOM 1506 O O . GLY A 1 189 ? 13.496 -4.888 -24.964 1.00 66.00 189 GLY A O 1
ATOM 1507 N N . MET A 1 190 ? 13.083 -6.664 -23.640 1.00 71.88 190 MET A N 1
ATOM 1508 C CA . MET A 1 190 ? 13.481 -6.046 -22.383 1.00 71.88 190 MET A CA 1
ATOM 1509 C C . MET A 1 190 ? 14.925 -5.519 -22.443 1.00 71.88 190 MET A C 1
ATOM 1511 O O . MET A 1 190 ? 15.803 -6.220 -22.958 1.00 71.88 190 MET A O 1
ATOM 1515 N N . PRO A 1 191 ? 15.211 -4.301 -21.943 1.00 78.94 191 PRO A N 1
ATOM 1516 C CA . PRO A 1 191 ? 16.553 -3.766 -22.045 1.00 78.94 191 PRO A CA 1
ATOM 1517 C C . PRO A 1 191 ? 17.491 -4.568 -21.150 1.00 78.94 191 PRO A C 1
ATOM 1519 O O . PRO A 1 191 ? 17.163 -4.926 -20.024 1.00 78.94 191 PRO A O 1
ATOM 1522 N N . SER A 1 192 ? 18.710 -4.775 -21.629 1.00 81.69 192 SER A N 1
ATOM 1523 C CA . SER A 1 192 ? 19.704 -5.658 -21.013 1.00 81.69 192 SER A CA 1
ATOM 1524 C C . SER A 1 192 ? 20.188 -5.239 -19.612 1.00 81.69 192 SER A C 1
ATOM 1526 O O . SER A 1 192 ? 20.966 -5.961 -18.990 1.00 81.69 192 SER A O 1
ATOM 1528 N N . TYR A 1 193 ? 19.796 -4.051 -19.142 1.00 83.56 193 TYR A N 1
ATOM 1529 C CA . TYR A 1 193 ? 20.103 -3.522 -17.808 1.00 83.56 193 TYR A CA 1
ATOM 1530 C C . TYR A 1 193 ? 18.979 -3.745 -16.784 1.00 83.56 193 TYR A C 1
ATOM 1532 O O . TYR A 1 193 ? 19.123 -3.328 -15.636 1.00 83.56 193 TYR A O 1
ATOM 1540 N N . ALA A 1 194 ? 17.862 -4.345 -17.201 1.00 82.62 194 ALA A N 1
ATOM 1541 C CA . ALA A 1 194 ? 16.711 -4.633 -16.357 1.00 82.62 194 ALA A CA 1
ATOM 1542 C C . ALA A 1 194 ? 16.415 -6.143 -16.349 1.00 82.62 194 ALA A C 1
ATOM 1544 O O . ALA A 1 194 ? 16.558 -6.820 -17.366 1.00 82.62 194 ALA A O 1
ATOM 1545 N N . SER A 1 195 ? 15.968 -6.651 -15.203 1.00 78.88 195 SER A N 1
ATOM 1546 C CA . SER A 1 195 ? 15.484 -8.021 -14.967 1.00 78.88 195 SER A CA 1
ATOM 1547 C C . SER A 1 195 ? 13.954 -8.094 -14.961 1.00 78.88 195 SER A C 1
ATOM 1549 O O . SER A 1 195 ? 13.301 -7.094 -14.682 1.00 78.88 195 SER A O 1
ATOM 1551 N N . GLU A 1 196 ? 13.342 -9.255 -15.213 1.00 76.44 196 GLU A N 1
ATOM 1552 C CA . GLU A 1 196 ? 11.869 -9.386 -15.206 1.00 76.44 196 GLU A CA 1
ATOM 1553 C C . GLU A 1 196 ? 11.214 -8.828 -13.926 1.00 76.44 196 GLU A C 1
ATOM 1555 O O . GLU A 1 196 ? 10.167 -8.173 -13.995 1.00 76.44 196 GLU A O 1
ATOM 1560 N N . ALA A 1 197 ? 11.883 -8.996 -12.779 1.00 77.50 197 ALA A N 1
ATOM 1561 C CA . ALA A 1 197 ? 11.495 -8.403 -11.504 1.00 77.50 197 ALA A CA 1
ATOM 1562 C C . ALA A 1 197 ? 11.457 -6.865 -11.556 1.00 77.50 197 ALA A C 1
ATOM 1564 O O . ALA A 1 197 ? 10.482 -6.267 -11.098 1.00 77.50 197 ALA A O 1
ATOM 1565 N N . ASP A 1 198 ? 12.447 -6.219 -12.183 1.00 83.56 198 ASP A N 1
ATOM 1566 C CA . ASP A 1 198 ? 12.452 -4.768 -12.397 1.00 83.56 198 ASP A CA 1
ATOM 1567 C C . ASP A 1 198 ? 11.226 -4.316 -13.188 1.00 83.56 198 ASP A C 1
ATOM 1569 O O . ASP A 1 198 ? 10.537 -3.378 -12.795 1.00 83.56 198 ASP A O 1
ATOM 1573 N N . THR A 1 199 ? 10.882 -5.009 -14.277 1.00 79.06 199 THR A N 1
ATOM 1574 C CA . THR A 1 199 ? 9.682 -4.662 -15.055 1.00 79.06 199 THR A CA 1
ATOM 1575 C C . THR A 1 199 ? 8.413 -4.791 -14.218 1.00 79.06 199 THR A C 1
ATOM 1577 O O . THR A 1 199 ? 7.532 -3.933 -14.312 1.00 79.06 199 THR A O 1
ATOM 1580 N N . ALA A 1 200 ? 8.302 -5.830 -13.387 1.00 79.19 200 ALA A N 1
ATOM 1581 C CA . ALA A 1 200 ? 7.155 -6.000 -12.504 1.00 79.19 200 ALA A CA 1
ATOM 1582 C C . ALA A 1 200 ? 7.057 -4.879 -11.453 1.00 79.19 200 ALA A C 1
ATOM 1584 O O . ALA A 1 200 ? 5.957 -4.397 -11.178 1.00 79.19 200 ALA A O 1
ATOM 1585 N N . ILE A 1 201 ? 8.187 -4.441 -10.888 1.00 83.06 201 ILE A N 1
ATOM 1586 C CA . ILE A 1 201 ? 8.251 -3.325 -9.933 1.00 83.06 201 ILE A CA 1
ATOM 1587 C C . ILE A 1 201 ? 7.872 -2.012 -10.626 1.00 83.06 201 ILE A C 1
ATOM 1589 O O . ILE A 1 201 ? 6.942 -1.334 -10.195 1.00 83.06 201 ILE A O 1
ATOM 1593 N N . LEU A 1 202 ? 8.525 -1.675 -11.739 1.00 84.25 202 LEU A N 1
ATOM 1594 C CA . LEU A 1 202 ? 8.323 -0.415 -12.461 1.00 84.25 202 LEU A CA 1
ATOM 1595 C C . LEU A 1 202 ? 6.893 -0.261 -12.993 1.00 84.25 202 LEU A C 1
ATOM 1597 O O . LEU A 1 202 ? 6.344 0.839 -12.976 1.00 84.25 202 LEU A O 1
ATOM 1601 N N . LYS A 1 203 ? 6.255 -1.358 -13.424 1.00 79.44 203 LYS A N 1
ATOM 1602 C CA . LYS A 1 203 ? 4.834 -1.345 -13.801 1.00 79.44 203 LYS A CA 1
ATOM 1603 C C . LYS A 1 203 ? 3.933 -0.975 -12.625 1.00 79.44 203 LYS A C 1
ATOM 1605 O O . LYS A 1 203 ? 3.005 -0.203 -12.825 1.00 79.44 203 LYS A O 1
ATOM 1610 N N . ARG A 1 204 ? 4.205 -1.486 -11.419 1.00 80.88 204 ARG A N 1
ATOM 1611 C CA . ARG A 1 204 ? 3.447 -1.117 -10.211 1.00 80.88 204 ARG A CA 1
ATOM 1612 C C . ARG A 1 204 ? 3.691 0.340 -9.829 1.00 80.88 204 ARG A C 1
ATOM 1614 O O . ARG A 1 204 ? 2.731 1.063 -9.622 1.00 80.88 204 ARG A O 1
ATOM 1621 N N . LEU A 1 205 ? 4.945 0.791 -9.853 1.00 80.44 205 LEU A N 1
ATOM 1622 C CA . LEU A 1 205 ? 5.298 2.179 -9.527 1.00 80.44 205 LEU A CA 1
ATOM 1623 C C . LEU A 1 205 ? 4.648 3.215 -10.449 1.00 80.44 205 LEU A C 1
ATOM 1625 O O . LEU A 1 205 ? 4.386 4.323 -10.008 1.00 80.44 205 LEU A O 1
ATOM 1629 N N . ARG A 1 206 ? 4.383 2.880 -11.719 1.00 71.56 206 ARG A N 1
ATOM 1630 C CA . ARG A 1 206 ? 3.654 3.774 -12.634 1.00 71.56 206 ARG A CA 1
ATOM 1631 C C . ARG A 1 206 ? 2.151 3.852 -12.347 1.00 71.56 206 ARG A C 1
ATOM 1633 O O . ARG A 1 206 ? 1.518 4.829 -12.736 1.00 71.56 206 ARG A O 1
ATOM 1640 N N . LEU A 1 207 ? 1.571 2.805 -11.762 1.00 54.50 207 LEU A N 1
ATOM 1641 C CA . LEU A 1 207 ? 0.143 2.767 -11.439 1.00 54.50 207 LEU A CA 1
ATOM 1642 C C . LEU A 1 207 ? -0.180 3.570 -10.173 1.00 54.50 207 LEU A C 1
ATOM 1644 O O . LEU A 1 207 ? -1.316 4.006 -10.025 1.00 54.50 207 LEU A O 1
ATOM 1648 N N . GLU A 1 208 ? 0.813 3.807 -9.315 1.00 51.06 208 GLU A N 1
ATOM 1649 C CA . GLU A 1 208 ? 0.693 4.699 -8.164 1.00 51.06 208 GLU A CA 1
ATOM 1650 C C . GLU A 1 208 ? 0.824 6.166 -8.630 1.00 51.06 208 GLU A C 1
ATOM 1652 O O . GLU A 1 208 ? 1.789 6.503 -9.329 1.00 51.06 208 GLU A O 1
ATOM 1657 N N . PRO A 1 209 ? -0.123 7.065 -8.298 1.00 38.62 209 PRO A N 1
ATOM 1658 C CA . PRO A 1 209 ? 0.022 8.474 -8.622 1.00 38.62 209 PRO A CA 1
ATOM 1659 C C . PRO A 1 209 ? 1.261 9.045 -7.925 1.00 38.62 209 PRO A C 1
ATOM 1661 O O . PRO A 1 209 ? 1.476 8.829 -6.735 1.00 38.62 209 PRO A O 1
ATOM 1664 N N . SER A 1 210 ? 2.065 9.809 -8.668 1.00 40.50 210 SER A N 1
ATOM 1665 C CA . SER A 1 210 ? 3.111 10.654 -8.078 1.00 40.50 210 SER A CA 1
ATOM 1666 C C . SER A 1 210 ? 2.429 11.620 -7.102 1.00 40.50 210 SER A C 1
ATOM 1668 O O . SER A 1 210 ? 1.708 12.512 -7.553 1.00 40.50 210 SER A O 1
ATOM 1670 N N . HIS A 1 211 ? 2.580 11.381 -5.799 1.00 36.75 211 HIS A N 1
ATOM 1671 C CA . HIS A 1 211 ? 2.078 12.257 -4.739 1.00 36.75 211 HIS A CA 1
ATOM 1672 C C . HIS A 1 211 ? 2.790 13.613 -4.732 1.00 36.75 211 HIS A C 1
ATOM 1674 O O . HIS A 1 211 ? 4.004 13.654 -5.044 1.00 36.75 211 HIS A O 1
#

pLDDT: mean 78.98, std 15.85, range [31.3, 98.0]

Secondary structure (DSSP, 8-state):
-PPPHHHHHHHS-HHHHHHHHHHHHTT-EEEEEEETTTTEEEEEEESSSEEEEEEEEEEETTEEEEEEEESSTT-BS-HHHHHHHHHHHHS------------PPPPPPHHHHHHHHHHHHHHHHHHHSPPPSSSEEEEEEEEEEE-SS-EEEEEEEEEEEBPTTS-B---B---HHHHHHHHHTS-PPPPTT--HHHHHHHHHHHHS---

Foldseek 3Di:
DADDLVLLCVQADVVLLVLLVVQLVVVQWPDWDADPVQQWIWTWGDDVHIKIKIWHWDADPNHTHIWMAMPDPVGTSGSNSNNRSCNVRVPPPPPPPPDDDDDDPDDPDPVVVVVVVVVVVVVVVVVVFDDQPFQKAKDWDWDWDDDPVDIDTDTDIWIWGQDPVRDTDDTDDDDLVVQCVVVVPPPDDHDSHDTPVRNVVSVVVVVDDPD

Radius of gyration: 22.85 Å; chains: 1; bounding box: 63×35×61 Å

Sequence (211 aa):
MLLSKKDIRHAFRADYYHRGERYQRQGRVLRTDWFADENILEADVLGSELYSQTIELEVYRSRITISGECSCPVGFNCKHVVAALLAFFNTPQQAVSHRAPAAAAPAPDPLQAWQESVLQAVQAERNLASEPNTLDRLLYILQCQQGPQRTDLKLEVIRARVLKNGGYGKPMSFSLNAYTDYYGSYGYGMPSYASEADTAILKRLRLEPSH

=== Feature glossary ===
Legend for the data blocks above and below:

— What the protein is —

The amino-acid sequence is the protein's primary structure: the linear order of residues from the N-terminus to the C-terminus, written in one-letter code. Everything else here — the 3D coordinates, the secondary structure, the domain annotations — is ultimately a consequence of this string.

Database cross-references. InterPro integrates a dozen domain/family signature databases into unified entries with residue-range hits. GO terms attach function/process/location labels with evidence codes. CATH codes position the fold in a four-level structural taxonomy. Organism is the NCBI-taxonomy species name.

— Where its atoms are —

The mmCIF block holds the 3D Cartesian coordinates of each backbone atom (N, Cα, C, O) in ångströms. mmCIF is the PDB's canonical archive format — a tagged-loop text representation of the atomic model.

The six renders are orthographic views along the three Cartesian axes in both directions. Representation (cartoon, sticks, or surface) and color scheme (sequence-rainbow or by-chain) vary across proteins so the training set covers all the common visualization conventions.

— Local backbone conformation —

Secondary structure is the local, repeating backbone conformation. DSSP classifies it into eight states by reading the hydrogen-bond network: three helix types (H, G, I), two β types (E, B), two non-regular types (T, S), and unstructured coil (-).

SS3 is a coarse helix/strand/coil call (letters a/b/c) made by the P-SEA algorithm from inter-Cα distances and dihedrals. It is less detailed than DSSP but needs only Cα positions.

Backbone dihedral angles. Every residue except chain termini has a φ (preceding-C → N → Cα → C) and a ψ (N → Cα → C → next-N). They are reported in degrees following the IUPAC sign convention. Secondary structure is essentially a statement about which (φ, ψ) basin each residue occupies.

— Global shape and packing —

The geometric summary reports three shape descriptors. Rg (radius of gyration) measures how spread out the Cα atoms are about their centre of mass; compact globular proteins have small Rg, elongated or unfolded ones large. Cα contacts (<8 Å, |i−j|>4) count long-range residue pairs in spatial proximity — high for tightly packed folds, near zero for rods or random coil. The bounding-box extents give the protein's footprint along x, y, z in Å.

Solvent accessibility: the surface area of each residue that a 1.4 Å water probe can touch, in Å². When only backbone atoms are present the absolute values are lower than full-atom SASA (side chains contribute most of the area) and are flagged as backbone-only.

Plot images: a contact map (which residues are close in 3D, as an N×N binary image), a Ramachandran scatter (backbone torsion angles, revealing secondary-structure composition at a glance), and — for AlphaFold structures — a PAE heatmap (pairwise prediction confidence).

— Structural neighborhood —

Foldseek's 3Di representation compresses backbone geometry into a per-residue letter drawn from a learned twenty-state alphabet. It captures the tertiary interaction pattern around each residue — which residues are packed against it in space, regardless of where they are in sequence.

Structural nearest neighbors (via Foldseek easy-search vs the PDB). Reported per hit: target PDB id, E-value, and alignment TM-score. A TM-score above ~0.5 is the conventional threshold for 'same fold'.

— Confidence and disorder —

pLDDT (predicted Local Distance Difference Test) is AlphaFold's per-residue confidence score, ranging from 0 to 100. Values above 90 indicate high confidence (typically well-packed cores); 70–90 is confident; 50–70 low confidence; below 50 usually means the region is disordered or the prediction is unreliable there. AlphaFold stores pLDDT in the mmCIF B-factor column.

For experimental (PDB) structures, the B-factor (temperature factor) quantifies the positional spread of each atom in the crystal — a combination of thermal vibration and static disorder — in units of Å². High B-factors mark flexible loops or poorly resolved regions; low B-factors mark the rigid, well-ordered core.

Predicted Aligned Error (PAE) is an AlphaFold confidence matrix: entry (i, j) is the expected error in the position of residue j, in ångströms, when the prediction is superimposed on the true structure at residue i. Low PAE within a block of residues means that block is internally rigid and well-predicted; high PAE between two blocks means their relative placement is uncertain even if each block individually is confident.